Protein AF-A0A3M1NPV6-F1 (afdb_monomer)

Secondary structure (DSSP, 8-state):
------------------------------------EEEEE--HHHHHHHHTTSS-HHHHHHT-EEEEE---HHHHHHHHHHHHHHHHHTSTTT-SSEEE-S--EEEEETTTEEEEEEEEEE-STTSS-STT----B-TTS-B----HHHHHHHHHHHHHHHHHHHHHHHHHHHHHHGGG-TTS-TTSEEEEEEEEE-S-TTSS--SEEEEEEEHHHHHHHTTTSS-HHHHHTT-EEEE-

Mean predicted aligned error: 12.56 Å

Foldseek 3Di:
DDFDDDDDDDDDDDDDDDDDDDDDDPPPPPPPPQPFGKDKDADPVLVVCVVVVVDDPVRSVVRIDIDGDGDPPVLQVLQQVLQVLCQVLQAPVNAQFKGFDDGWGWDADPPAGIEIETEIETDDPLQPDPPPDDQPCDPVRDGDDDPPVVVLVVSLVVNVVSLVVSVLSSLVSCLQCVLSSVPDDQAHKYKYKYAYDGPDDDSPHFRIKMKMAGNVLSVCSNVVNDPSVRRVVRIDMDGD

pLDDT: mean 77.76, std 23.0, range [29.05, 98.56]

Structure (mmCIF, N/CA/C/O backbone):
data_AF-A0A3M1NPV6-F1
#
_entry.id   AF-A0A3M1NPV6-F1
#
loop_
_atom_site.group_PDB
_atom_site.id
_atom_site.type_symbol
_atom_site.label_atom_id
_atom_site.label_alt_id
_atom_site.label_comp_id
_atom_site.label_asym_id
_atom_site.label_entity_id
_atom_site.label_seq_id
_atom_site.pdbx_PDB_ins_code
_atom_site.Cartn_x
_atom_site.Cartn_y
_atom_site.Cartn_z
_atom_site.occupancy
_atom_site.B_iso_or_equiv
_atom_site.auth_seq_id
_atom_site.auth_comp_id
_atom_site.auth_asym_id
_atom_site.auth_atom_id
_atom_site.pdbx_PDB_model_num
ATOM 1 N N . THR A 1 1 ? -6.299 -9.301 12.859 1.00 36.62 1 THR A N 1
ATOM 2 C CA . THR A 1 1 ? -7.651 -8.830 12.519 1.00 36.62 1 THR A CA 1
ATOM 3 C C . THR A 1 1 ? -7.971 -9.347 11.140 1.00 36.62 1 THR A C 1
ATOM 5 O O . THR A 1 1 ? -7.099 -9.265 10.290 1.00 36.62 1 THR A O 1
ATOM 8 N N . VAL A 1 2 ? -9.129 -9.971 10.942 1.00 29.58 2 VAL A N 1
ATOM 9 C CA . VAL A 1 2 ? -9.580 -10.442 9.624 1.00 29.58 2 VAL A CA 1
ATOM 10 C C . VAL A 1 2 ? -10.890 -9.717 9.370 1.00 29.58 2 VAL A C 1
ATOM 12 O O . VAL A 1 2 ? -11.831 -9.912 10.134 1.00 29.58 2 VAL A O 1
ATOM 15 N N . VAL A 1 3 ? -10.918 -8.842 8.368 1.00 38.38 3 VAL A N 1
ATOM 16 C CA . VAL A 1 3 ? -12.122 -8.106 7.966 1.00 38.38 3 VAL A CA 1
ATOM 17 C C . VAL A 1 3 ? -12.621 -8.748 6.681 1.00 38.38 3 VAL A C 1
ATOM 19 O O . VAL A 1 3 ? -11.857 -8.890 5.731 1.00 38.38 3 VAL A O 1
ATOM 22 N N . VAL A 1 4 ? -13.877 -9.185 6.677 1.00 30.34 4 VAL A N 1
ATOM 23 C CA . VAL A 1 4 ? -14.543 -9.746 5.499 1.00 30.34 4 VAL A CA 1
ATOM 24 C C . VAL A 1 4 ? -15.638 -8.765 5.107 1.00 30.34 4 VAL A C 1
ATOM 26 O O . VAL A 1 4 ? -16.555 -8.533 5.894 1.00 30.34 4 VAL A O 1
ATOM 29 N N . ASP A 1 5 ? -15.529 -8.184 3.914 1.00 33.50 5 ASP A N 1
ATOM 30 C CA . ASP A 1 5 ? -16.594 -7.378 3.323 1.00 33.50 5 ASP A CA 1
ATOM 31 C C . ASP A 1 5 ? -17.662 -8.322 2.758 1.00 33.50 5 ASP A C 1
ATOM 33 O O . ASP A 1 5 ? -17.458 -9.010 1.755 1.00 33.50 5 ASP A O 1
ATOM 37 N N . LEU A 1 6 ? -18.786 -8.427 3.463 1.00 33.34 6 LEU A N 1
ATOM 38 C CA . LEU A 1 6 ? -19.940 -9.195 3.018 1.00 33.34 6 LEU A CA 1
ATOM 39 C C . LEU A 1 6 ? -20.986 -8.221 2.485 1.00 33.34 6 LEU A C 1
ATOM 41 O O . LEU A 1 6 ? -21.886 -7.791 3.208 1.00 33.34 6 LEU A O 1
ATOM 45 N N . GLY A 1 7 ? -20.886 -7.908 1.193 1.00 29.83 7 GLY A N 1
ATOM 46 C CA . GLY A 1 7 ? -21.953 -7.236 0.460 1.00 29.83 7 GLY A CA 1
ATOM 47 C C . GLY A 1 7 ? -23.258 -8.026 0.592 1.00 29.83 7 GLY A C 1
ATOM 48 O O . GLY A 1 7 ? -23.352 -9.182 0.172 1.00 29.83 7 GLY A O 1
ATOM 49 N N . ARG A 1 8 ? -24.279 -7.416 1.205 1.00 33.66 8 ARG A N 1
ATOM 50 C CA . ARG A 1 8 ? -25.612 -8.017 1.354 1.00 33.66 8 ARG A CA 1
ATOM 51 C C . ARG A 1 8 ? -26.218 -8.302 -0.026 1.00 33.66 8 ARG A C 1
ATOM 53 O O . ARG A 1 8 ? -26.687 -7.388 -0.698 1.00 33.66 8 ARG A O 1
ATOM 60 N N . ARG A 1 9 ? -26.300 -9.579 -0.414 1.00 37.59 9 ARG A N 1
ATOM 61 C CA . ARG A 1 9 ? -27.296 -10.057 -1.387 1.00 37.59 9 ARG A CA 1
ATOM 62 C C . ARG A 1 9 ? -28.611 -10.281 -0.645 1.00 37.59 9 ARG A C 1
ATOM 64 O O . ARG A 1 9 ? -28.745 -11.249 0.099 1.00 37.59 9 ARG A O 1
ATOM 71 N N . GLY A 1 10 ? -29.559 -9.365 -0.820 1.00 36.59 10 GLY A N 1
ATOM 72 C CA . GLY A 1 10 ? -30.947 -9.574 -0.419 1.00 36.59 10 GLY A CA 1
ATOM 73 C C . GLY A 1 10 ? -31.634 -10.530 -1.393 1.00 36.59 10 GLY A C 1
ATOM 74 O O . GLY A 1 10 ? -31.704 -10.250 -2.586 1.00 36.59 10 GLY A O 1
ATOM 75 N N . LEU A 1 11 ? -32.107 -11.663 -0.879 1.00 38.59 11 LEU A N 1
ATOM 76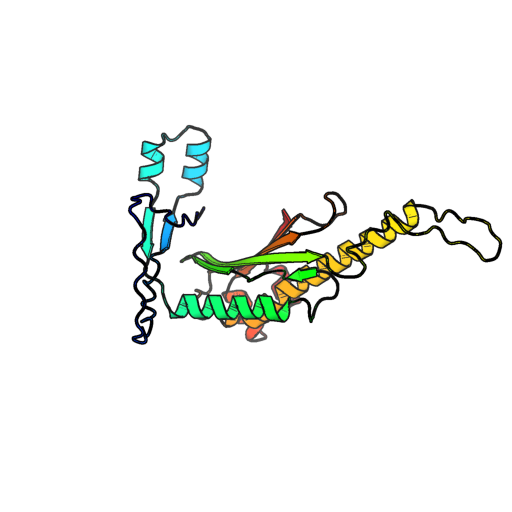 C CA . LEU A 1 11 ? -33.098 -12.526 -1.521 1.00 38.59 11 LEU A CA 1
ATOM 77 C C . LEU A 1 11 ? -34.497 -11.970 -1.228 1.00 38.59 11 LEU A C 1
ATOM 79 O O . LEU A 1 11 ? -34.777 -11.649 -0.074 1.00 38.59 11 LEU A O 1
ATOM 83 N N . GLY A 1 12 ? -35.374 -11.943 -2.234 1.00 33.50 12 GLY A N 1
ATOM 84 C CA . GLY A 1 12 ? -36.819 -11.854 -2.020 1.00 33.50 12 GLY A CA 1
ATOM 85 C C . GLY A 1 12 ? -37.602 -11.125 -3.111 1.00 33.50 12 GLY A C 1
ATOM 86 O O . GLY A 1 12 ? -37.583 -9.906 -3.160 1.00 33.50 12 GLY A O 1
ATOM 87 N N . GLU A 1 13 ? -38.362 -11.917 -3.871 1.00 30.94 13 GLU A N 1
ATOM 88 C CA . GLU A 1 13 ? -39.621 -11.578 -4.561 1.00 30.94 13 GLU A CA 1
ATOM 89 C C . GLU A 1 13 ? -39.587 -11.075 -6.023 1.00 30.94 13 GLU A C 1
ATOM 91 O O . GLU A 1 13 ? -39.255 -9.945 -6.368 1.00 30.94 13 GLU A O 1
ATOM 96 N N . PHE A 1 14 ? -40.009 -12.006 -6.882 1.00 30.31 14 PHE A N 1
ATOM 97 C CA . PHE A 1 14 ? -40.419 -11.907 -8.282 1.00 30.31 14 PHE A CA 1
ATOM 98 C C . PHE A 1 14 ? -41.898 -11.490 -8.340 1.00 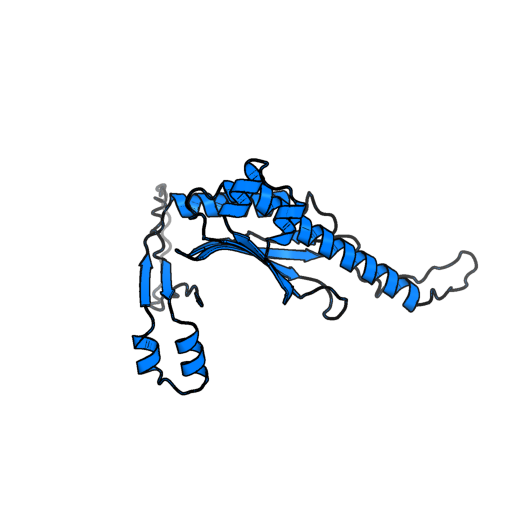30.31 14 PHE A C 1
ATOM 100 O O . PHE A 1 14 ? -42.660 -12.192 -7.699 1.00 30.31 14 PHE A O 1
ATOM 107 N N . TRP A 1 15 ? -42.304 -10.474 -9.121 1.00 29.05 15 TRP A N 1
ATOM 108 C CA . TRP A 1 15 ? -43.607 -10.326 -9.833 1.00 29.05 15 TRP A CA 1
ATOM 109 C C . TRP A 1 15 ? -43.470 -9.205 -10.916 1.00 29.05 15 TRP A C 1
ATOM 111 O O . TRP A 1 15 ? -42.482 -8.470 -10.890 1.00 29.05 15 TRP A O 1
ATOM 121 N N . PRO A 1 16 ? -44.354 -9.127 -11.939 1.00 35.16 16 PRO A N 1
ATOM 122 C CA . PRO A 1 16 ? -43.963 -8.966 -13.345 1.00 35.16 16 PRO A CA 1
ATOM 123 C C . PRO A 1 16 ? -43.973 -7.537 -13.917 1.00 35.16 16 PRO A C 1
ATOM 125 O O . PRO A 1 16 ? -44.486 -6.585 -13.338 1.00 35.16 16 PRO A O 1
ATOM 128 N N . LEU A 1 17 ? -43.412 -7.463 -15.129 1.00 35.97 17 LEU A N 1
ATOM 129 C CA . LEU A 1 17 ? -43.387 -6.359 -16.091 1.00 35.97 17 LEU A CA 1
ATOM 130 C C . LEU A 1 17 ? -44.694 -5.551 -16.177 1.00 35.97 17 LEU A C 1
ATOM 132 O O . LEU A 1 17 ? -45.741 -6.082 -16.539 1.00 35.97 17 LEU A O 1
ATOM 136 N N . ALA A 1 18 ? -44.566 -4.233 -16.020 1.00 29.20 18 ALA A N 1
ATOM 137 C CA . ALA A 1 18 ? -45.445 -3.251 -16.641 1.00 29.20 18 ALA A CA 1
ATOM 138 C C . ALA A 1 18 ? -44.575 -2.227 -17.383 1.00 29.20 18 ALA A C 1
ATOM 140 O O . ALA A 1 18 ? -43.823 -1.464 -16.777 1.00 29.20 18 ALA A O 1
ATOM 141 N N . VAL A 1 19 ? -44.657 -2.245 -18.714 1.00 35.78 19 VAL A N 1
ATOM 142 C CA . VAL A 1 19 ? -44.154 -1.176 -19.578 1.00 35.78 19 VAL A CA 1
ATOM 143 C C . VAL A 1 19 ? -45.185 -0.055 -19.537 1.00 35.78 19 VAL A C 1
ATOM 145 O O . VAL A 1 19 ? -46.335 -0.262 -19.913 1.00 35.78 19 VAL A O 1
ATOM 148 N N . SER A 1 20 ? -44.774 1.126 -19.085 1.00 32.56 20 SER A N 1
ATOM 149 C CA . SER A 1 20 ? -45.525 2.363 -19.286 1.00 32.56 20 SER A CA 1
ATOM 150 C C . SER A 1 20 ? -44.567 3.442 -19.770 1.00 32.56 20 SER A C 1
ATOM 152 O O . SER A 1 20 ? -43.608 3.815 -19.092 1.00 32.56 20 SER A O 1
ATOM 154 N N . THR A 1 21 ? -44.807 3.876 -21.000 1.00 42.00 21 THR A N 1
ATOM 155 C CA . THR A 1 21 ? -44.159 4.995 -21.671 1.00 42.00 21 THR A CA 1
ATOM 156 C C . THR A 1 21 ? -44.895 6.275 -21.307 1.00 42.00 21 THR A C 1
ATOM 158 O O . THR A 1 21 ? -46.024 6.442 -21.747 1.00 42.00 21 THR A O 1
ATOM 161 N N . GLU A 1 22 ? -44.259 7.187 -20.570 1.00 33.97 22 GLU A N 1
ATOM 162 C CA . GLU A 1 22 ? -44.442 8.632 -20.764 1.00 33.97 22 GLU A CA 1
ATOM 163 C C . GLU A 1 22 ? -43.417 9.446 -19.964 1.00 33.97 22 GLU A C 1
ATOM 165 O O . GLU A 1 22 ? -43.149 9.210 -18.784 1.00 33.97 22 GLU A O 1
ATOM 170 N N . GLY A 1 23 ? -42.796 10.400 -20.655 1.00 45.75 23 GLY A N 1
ATOM 171 C CA . GLY A 1 23 ? -41.690 11.203 -20.163 1.00 45.75 23 GLY A CA 1
ATOM 172 C C . GLY A 1 23 ? -42.093 12.192 -19.075 1.00 45.75 23 GLY A C 1
ATOM 173 O O . GLY A 1 23 ? -42.808 13.158 -19.322 1.00 45.75 23 GLY A O 1
ATOM 174 N N . LYS A 1 24 ? -41.499 12.025 -17.894 1.00 35.88 24 LYS A N 1
ATOM 175 C CA . LYS A 1 24 ? -41.155 13.120 -16.982 1.00 35.88 24 LYS A CA 1
ATOM 176 C C . LYS A 1 24 ? -39.749 12.857 -16.464 1.00 35.88 24 LYS A C 1
ATOM 178 O O . LYS A 1 24 ? -39.450 11.767 -15.986 1.00 35.88 24 LYS A O 1
ATOM 183 N N . GLY A 1 25 ? -38.868 13.842 -16.623 1.00 42.03 25 GLY A N 1
ATOM 184 C CA . GLY A 1 25 ? -37.466 13.753 -16.234 1.00 42.03 25 GLY A CA 1
ATOM 185 C C . GLY A 1 25 ? -37.318 13.449 -14.748 1.00 42.03 25 GLY A C 1
ATOM 186 O O . GLY A 1 25 ? -37.388 14.346 -13.908 1.00 42.03 25 GLY A O 1
ATOM 187 N N . TYR A 1 26 ? -37.066 12.183 -14.424 1.00 35.44 26 TYR A N 1
ATOM 188 C CA . TYR A 1 26 ? -36.572 11.794 -13.117 1.00 35.44 26 TYR A CA 1
ATOM 189 C C . TYR A 1 26 ? -35.139 12.308 -12.996 1.00 35.44 26 TYR A C 1
ATOM 191 O O . TYR A 1 26 ? -34.181 11.662 -13.420 1.00 35.44 26 TYR A O 1
ATOM 199 N N . ARG A 1 27 ? -34.976 13.479 -12.372 1.00 41.22 27 ARG A N 1
ATOM 200 C CA . ARG A 1 27 ? -33.751 13.768 -11.626 1.00 41.22 27 ARG A CA 1
ATOM 201 C C . ARG A 1 27 ? -33.614 12.637 -10.610 1.00 41.22 27 ARG A C 1
ATOM 203 O O . ARG A 1 27 ? -34.276 12.666 -9.576 1.00 41.22 27 ARG A O 1
ATOM 210 N N . ARG A 1 28 ? -32.805 11.616 -10.925 1.00 39.91 28 ARG A N 1
ATOM 211 C CA . ARG A 1 28 ? -32.327 10.642 -9.941 1.00 39.91 28 ARG A CA 1
ATOM 212 C C . ARG A 1 28 ? -31.642 11.459 -8.856 1.00 39.91 28 ARG A C 1
ATOM 214 O O . ARG A 1 28 ? -30.499 11.883 -9.007 1.00 39.91 28 ARG A O 1
ATOM 221 N N . ALA A 1 29 ? -32.373 11.730 -7.782 1.00 41.66 29 ALA A N 1
ATOM 222 C CA . ALA A 1 29 ? -31.772 12.093 -6.523 1.00 41.66 29 ALA A CA 1
ATOM 223 C C . ALA A 1 29 ? -30.857 10.918 -6.180 1.00 41.66 29 ALA A C 1
ATOM 225 O O . ALA A 1 29 ? -31.328 9.852 -5.790 1.00 41.66 29 ALA A O 1
ATOM 226 N N . ASN A 1 30 ? -29.556 11.091 -6.423 1.00 42.41 30 ASN A N 1
ATOM 227 C CA . ASN A 1 30 ? -28.504 10.202 -5.953 1.00 42.41 30 ASN A CA 1
ATOM 228 C C . ASN A 1 30 ? -28.500 10.295 -4.423 1.00 42.41 30 ASN A C 1
ATOM 230 O O . ASN A 1 30 ? -27.648 10.940 -3.811 1.00 42.41 30 ASN A O 1
ATOM 234 N N . ARG A 1 31 ? -29.502 9.685 -3.790 1.00 42.22 31 ARG A N 1
ATOM 235 C CA . ARG A 1 31 ? -29.468 9.347 -2.380 1.00 42.22 31 ARG A CA 1
ATOM 236 C C . ARG A 1 31 ? -28.448 8.221 -2.295 1.00 42.22 31 ARG A C 1
ATOM 238 O O . ARG A 1 31 ? -28.793 7.054 -2.407 1.00 42.22 31 ARG A O 1
ATOM 245 N N . ARG A 1 32 ? -27.168 8.595 -2.211 1.00 50.12 32 ARG A N 1
ATOM 246 C CA . ARG A 1 32 ? -26.127 7.700 -1.713 1.00 50.12 32 ARG A CA 1
ATOM 247 C C . ARG A 1 32 ? -26.560 7.359 -0.293 1.00 50.12 32 ARG A C 1
ATOM 249 O O . ARG A 1 32 ? -26.321 8.144 0.622 1.00 50.12 32 ARG A O 1
ATOM 256 N N . GLU A 1 33 ? -27.305 6.268 -0.140 1.00 53.69 33 GLU A N 1
ATOM 257 C CA . GLU A 1 33 ? -27.377 5.580 1.139 1.00 53.69 33 GLU A CA 1
ATOM 258 C C . GLU A 1 33 ? -25.928 5.358 1.550 1.00 53.69 33 GLU A C 1
ATOM 260 O O . GLU A 1 33 ? -25.146 4.763 0.809 1.00 53.69 33 GLU A O 1
ATOM 265 N N . THR A 1 34 ? -25.530 5.982 2.654 1.00 52.88 34 THR A N 1
ATOM 266 C CA . THR A 1 34 ? -24.212 5.767 3.236 1.00 52.88 34 THR A CA 1
ATOM 267 C C . THR A 1 34 ? -24.140 4.287 3.547 1.00 52.88 34 THR A C 1
ATOM 269 O O . THR A 1 34 ? -24.894 3.813 4.399 1.00 52.88 34 THR A O 1
ATOM 272 N N . ALA A 1 35 ? -23.315 3.551 2.806 1.00 62.72 35 ALA A N 1
ATOM 273 C CA . ALA A 1 35 ? -23.135 2.136 3.053 1.00 62.72 35 ALA A CA 1
ATOM 274 C C . ALA A 1 35 ? -22.587 2.002 4.475 1.00 62.72 35 ALA A C 1
ATOM 276 O O . ALA A 1 35 ? -21.489 2.472 4.772 1.00 62.72 35 ALA A O 1
ATOM 277 N N . ASN A 1 36 ? -23.381 1.430 5.375 1.00 71.12 36 ASN A N 1
ATOM 278 C CA . ASN A 1 36 ? -22.898 1.110 6.705 1.00 71.12 36 ASN A CA 1
ATOM 279 C C . ASN A 1 36 ? -21.846 0.012 6.549 1.00 71.12 36 ASN A C 1
ATOM 281 O O . ASN A 1 36 ? -22.143 -1.072 6.045 1.00 71.12 36 ASN A O 1
ATOM 285 N N . THR A 1 37 ? -20.613 0.296 6.958 1.00 70.88 37 THR A N 1
ATOM 286 C CA . THR A 1 37 ? -19.562 -0.719 6.990 1.00 70.88 37 THR A CA 1
ATOM 287 C C . THR A 1 37 ? -19.659 -1.467 8.312 1.00 70.88 37 THR A C 1
ATOM 289 O O . THR A 1 37 ? -19.702 -0.856 9.385 1.00 70.88 37 THR A O 1
ATOM 292 N N . LEU A 1 38 ? -19.692 -2.796 8.240 1.00 80.88 38 LEU A N 1
ATOM 293 C CA . LEU A 1 38 ? -19.619 -3.656 9.413 1.00 80.88 38 LEU A CA 1
ATOM 294 C C . LEU A 1 38 ? -18.150 -3.971 9.707 1.00 80.88 38 LEU A C 1
ATOM 296 O O . LEU A 1 38 ? -17.506 -4.718 8.975 1.00 80.88 38 LEU A O 1
ATOM 300 N N . GLU A 1 39 ? -17.619 -3.409 10.786 1.00 79.44 39 GLU A N 1
ATOM 301 C CA . GLU A 1 39 ? -16.294 -3.750 11.294 1.00 79.44 39 GLU A CA 1
ATOM 302 C C . GLU A 1 39 ? -16.410 -4.938 12.256 1.00 79.44 39 GLU A C 1
ATOM 304 O O . GLU A 1 39 ? -17.214 -4.927 13.192 1.00 79.44 39 GLU A O 1
ATOM 309 N N . VAL A 1 40 ? -15.599 -5.970 12.020 1.00 86.94 40 VAL A N 1
ATOM 310 C CA . VAL A 1 40 ? -15.566 -7.191 12.830 1.00 86.94 40 VAL A CA 1
ATOM 311 C C . VAL A 1 40 ? -14.163 -7.369 13.397 1.00 86.94 40 VAL A C 1
ATOM 313 O O . VAL A 1 40 ? -13.199 -7.546 12.651 1.00 86.94 40 VAL A O 1
ATOM 316 N N . THR A 1 41 ? -14.045 -7.359 14.723 1.00 84.56 41 THR A N 1
ATOM 317 C CA . THR A 1 41 ? -12.755 -7.439 15.417 1.00 84.56 41 THR A CA 1
ATOM 318 C C . THR A 1 41 ? -12.693 -8.675 16.304 1.00 84.56 41 THR A C 1
ATOM 320 O O . THR A 1 41 ? -13.597 -8.944 17.091 1.00 84.56 41 THR A O 1
ATOM 323 N N . ALA A 1 42 ? -11.594 -9.424 16.195 1.00 92.44 42 ALA A N 1
ATOM 324 C CA . ALA A 1 42 ? -11.302 -10.593 17.019 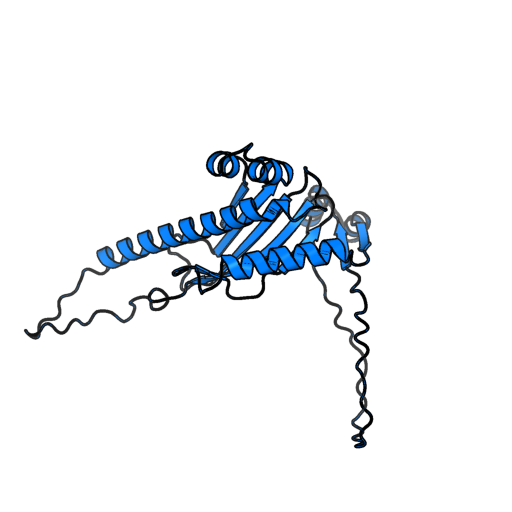1.00 92.44 42 ALA A CA 1
ATOM 325 C C . ALA A 1 42 ? -9.806 -10.656 17.355 1.00 92.44 42 ALA A C 1
ATOM 327 O O . ALA A 1 42 ? -8.952 -10.306 16.530 1.00 92.44 42 ALA A O 1
ATOM 328 N N . LEU A 1 43 ? -9.476 -11.135 18.557 1.00 92.06 43 LEU A N 1
ATOM 329 C CA . LEU A 1 43 ? -8.088 -11.323 18.970 1.00 92.06 43 LEU A CA 1
ATOM 330 C C . LEU A 1 43 ? -7.448 -12.481 18.200 1.00 92.06 43 LEU A C 1
ATOM 332 O O . LEU A 1 43 ? -8.041 -13.546 18.028 1.00 92.06 43 LEU A O 1
ATOM 336 N N . ARG A 1 44 ? -6.177 -12.314 17.809 1.00 93.25 44 ARG A N 1
ATOM 337 C CA . ARG A 1 44 ? -5.410 -13.370 17.125 1.00 93.25 44 ARG A CA 1
ATOM 338 C C . ARG A 1 44 ? -5.390 -14.674 17.926 1.00 93.25 44 ARG A C 1
ATOM 340 O O . ARG A 1 44 ? -5.542 -15.740 17.338 1.00 93.25 44 ARG A O 1
ATOM 347 N N . ARG A 1 45 ? -5.222 -14.590 19.253 1.00 96.75 45 ARG A N 1
ATOM 348 C CA . ARG A 1 45 ? -5.234 -15.765 20.139 1.00 96.75 45 ARG A CA 1
ATOM 349 C C . ARG A 1 45 ? -6.549 -16.534 20.024 1.00 96.75 45 ARG A C 1
ATOM 351 O O . ARG A 1 45 ? -6.506 -17.742 19.850 1.00 96.75 45 ARG A O 1
ATOM 358 N N . ASP A 1 46 ? -7.683 -15.837 20.036 1.00 96.44 46 ASP A N 1
ATOM 359 C CA . ASP A 1 46 ? -9.001 -16.472 19.950 1.00 96.44 46 ASP A CA 1
ATOM 360 C C . ASP A 1 46 ? -9.232 -17.123 18.581 1.00 96.44 46 ASP A C 1
ATOM 362 O O . ASP A 1 46 ? -9.783 -18.216 18.516 1.00 96.44 46 ASP A O 1
ATOM 366 N N . ILE A 1 47 ? -8.744 -16.516 17.491 1.00 96.25 47 ILE A N 1
ATOM 367 C CA . ILE A 1 47 ? -8.784 -17.129 16.150 1.00 96.25 47 ILE A CA 1
ATOM 368 C C . ILE A 1 47 ? -7.969 -18.431 16.128 1.00 96.25 47 ILE A C 1
ATOM 370 O O . ILE A 1 47 ? -8.415 -19.439 15.581 1.00 96.25 47 ILE A O 1
ATOM 374 N N . ILE A 1 48 ? -6.770 -18.421 16.719 1.00 96.75 48 ILE A N 1
ATOM 375 C CA . ILE A 1 48 ? -5.904 -19.604 16.793 1.00 96.75 48 ILE A CA 1
ATOM 376 C C . ILE A 1 48 ? -6.541 -20.685 17.670 1.00 96.75 48 ILE A C 1
ATOM 378 O O . ILE A 1 48 ? -6.569 -21.847 17.273 1.00 96.75 48 ILE A O 1
ATOM 382 N N . ASP A 1 49 ? -7.050 -20.319 18.844 1.00 97.88 49 ASP A N 1
ATOM 383 C CA . ASP A 1 49 ? -7.680 -21.253 19.775 1.00 97.88 49 ASP A CA 1
ATOM 384 C C . ASP A 1 49 ? -8.950 -21.868 19.173 1.00 97.88 49 ASP A C 1
ATOM 386 O O . ASP A 1 49 ? -9.152 -23.075 19.295 1.00 97.88 49 ASP A O 1
ATOM 390 N N . TYR A 1 50 ? -9.750 -21.084 18.444 1.00 97.62 50 TYR A N 1
ATOM 391 C CA . TYR A 1 50 ? -10.892 -21.585 17.678 1.00 97.62 50 TYR A CA 1
ATOM 392 C C . TYR A 1 50 ? -10.465 -22.570 16.582 1.00 97.62 50 TYR A C 1
ATOM 394 O O . TYR A 1 50 ? -10.969 -23.689 16.537 1.00 97.62 50 TYR A O 1
ATOM 402 N N . ARG A 1 51 ? -9.462 -22.223 15.758 1.00 96.44 51 ARG A N 1
ATOM 403 C CA . ARG A 1 51 ? -8.922 -23.128 14.719 1.00 96.44 51 ARG A CA 1
ATOM 404 C C . ARG A 1 51 ? -8.340 -24.424 15.287 1.00 96.44 51 ARG A C 1
ATOM 406 O O . ARG A 1 51 ? -8.351 -25.443 14.610 1.00 96.44 51 ARG A O 1
ATOM 413 N N . LYS A 1 52 ? -7.834 -24.388 16.521 1.00 97.88 52 LYS A N 1
ATOM 414 C CA . LYS A 1 52 ? -7.323 -25.559 17.251 1.00 97.88 52 LYS A CA 1
ATOM 415 C C . LYS A 1 52 ? -8.416 -26.339 17.996 1.00 97.88 52 LYS A C 1
ATOM 417 O O . LYS A 1 52 ? -8.082 -27.275 18.715 1.00 97.88 52 LYS A O 1
ATOM 422 N N . GLY A 1 53 ? -9.687 -25.943 17.891 1.00 97.81 53 GLY A N 1
ATOM 423 C CA . GLY A 1 53 ? -10.811 -26.589 18.576 1.00 97.81 53 GLY A CA 1
ATOM 424 C C . GLY A 1 53 ? -10.882 -26.331 20.086 1.00 97.81 53 GLY A C 1
ATOM 425 O O . GLY A 1 53 ? -11.679 -26.957 20.776 1.00 97.81 53 GLY A O 1
ATOM 426 N N . LYS A 1 54 ? -10.072 -25.409 20.626 1.00 98.38 54 LYS A N 1
ATOM 427 C CA . LYS A 1 54 ? -10.095 -25.041 22.054 1.00 98.38 54 LYS A CA 1
ATOM 428 C C . LYS A 1 54 ? -11.271 -24.135 22.418 1.00 98.38 54 LYS A C 1
ATOM 430 O O . LYS A 1 54 ? -11.623 -24.033 23.589 1.00 98.38 54 LYS A O 1
ATOM 435 N N . LEU A 1 55 ? -11.838 -23.442 21.431 1.00 98.00 55 LEU A N 1
ATOM 436 C CA . LEU A 1 55 ? -13.062 -22.660 21.573 1.00 98.00 55 LEU A CA 1
ATOM 437 C C . LEU A 1 55 ? -14.160 -23.297 20.729 1.00 98.00 55 LEU A C 1
ATOM 439 O O . LEU A 1 55 ? -13.945 -23.634 19.569 1.00 98.00 55 LEU A O 1
ATOM 443 N N . THR A 1 56 ? -15.351 -23.403 21.305 1.00 98.19 56 THR A N 1
ATOM 444 C CA . THR A 1 56 ? -16.574 -23.701 20.550 1.00 98.19 56 THR A CA 1
ATOM 445 C C . THR A 1 56 ? -16.997 -22.489 19.711 1.00 98.19 56 THR A C 1
ATOM 447 O O . THR A 1 56 ? -16.639 -21.355 20.037 1.00 98.19 56 THR A O 1
ATOM 450 N N . ASP A 1 57 ? -17.810 -22.696 18.670 1.00 97.44 57 ASP A N 1
ATOM 451 C CA . ASP A 1 57 ? -18.353 -21.604 17.838 1.00 97.44 57 ASP A CA 1
ATOM 452 C C . ASP A 1 57 ? -19.085 -20.547 18.689 1.00 97.44 57 ASP A C 1
ATOM 454 O O . ASP A 1 57 ? -18.832 -19.349 18.563 1.00 97.44 57 ASP A O 1
ATOM 458 N N . ALA A 1 58 ? -19.896 -20.979 19.662 1.00 97.56 58 ALA A N 1
ATOM 459 C CA . ALA A 1 58 ? -20.603 -20.079 20.573 1.00 97.56 58 ALA A CA 1
ATOM 460 C C . ALA A 1 58 ? -19.654 -19.246 21.456 1.00 97.56 58 ALA A C 1
ATOM 462 O O . ALA A 1 58 ? -19.910 -18.065 21.702 1.00 97.56 58 ALA A O 1
ATOM 463 N N . GLN A 1 59 ? -18.554 -19.835 21.940 1.00 97.44 59 GLN A N 1
ATOM 464 C CA . GLN A 1 59 ? -17.544 -19.104 22.712 1.00 97.44 59 GLN A CA 1
ATOM 465 C C . GLN A 1 59 ? -16.760 -18.132 21.833 1.00 97.44 59 GLN A C 1
ATOM 467 O O . GLN A 1 59 ? -16.489 -17.017 22.271 1.00 97.44 59 GLN A O 1
ATOM 472 N N . PHE A 1 60 ? -16.411 -18.538 20.611 1.00 97.12 60 PHE A N 1
ATOM 473 C CA . PHE A 1 60 ? -15.692 -17.686 19.674 1.00 97.12 60 PHE A CA 1
ATOM 474 C C . PHE A 1 60 ? -16.542 -16.481 19.264 1.00 97.12 60 PHE A C 1
ATOM 476 O O . PHE A 1 60 ? -16.088 -15.352 19.421 1.00 97.12 60 PHE A O 1
ATOM 483 N N . ARG A 1 61 ? -17.810 -16.683 18.876 1.00 95.31 61 ARG A N 1
ATOM 484 C CA . ARG A 1 61 ? -18.745 -15.597 18.521 1.00 95.31 61 ARG A CA 1
ATOM 485 C C . ARG A 1 61 ? -18.918 -14.561 19.626 1.00 95.31 61 ARG A C 1
ATOM 487 O O . ARG A 1 61 ? -18.944 -13.374 19.332 1.00 95.31 61 ARG A O 1
ATOM 494 N N . LYS A 1 62 ? -18.980 -14.987 20.893 1.00 96.56 62 LYS A N 1
ATOM 495 C CA . LYS A 1 62 ? -19.052 -14.074 22.051 1.00 96.56 62 LYS A CA 1
ATOM 496 C C . LYS A 1 62 ? -17.798 -13.210 22.233 1.00 96.56 62 LYS A C 1
ATOM 498 O O . LYS A 1 62 ? -17.866 -12.205 22.931 1.00 96.56 62 LYS A O 1
ATOM 503 N N . ARG A 1 63 ? -16.660 -13.608 21.653 1.00 95.94 63 ARG A N 1
ATOM 504 C CA . ARG A 1 63 ? -15.391 -12.861 21.693 1.00 95.94 63 ARG A CA 1
ATOM 505 C C . ARG A 1 63 ? -15.178 -11.966 20.470 1.00 95.94 63 ARG A C 1
ATOM 507 O O . ARG A 1 63 ? -14.204 -11.219 20.439 1.00 95.94 63 ARG A O 1
ATOM 514 N N . ILE A 1 64 ? -16.063 -12.037 19.477 1.00 94.75 64 ILE A N 1
ATOM 515 C CA . ILE A 1 64 ? -16.038 -11.157 18.311 1.00 94.75 64 ILE A CA 1
ATOM 516 C C . ILE A 1 64 ? -16.790 -9.870 18.657 1.00 94.75 64 ILE A C 1
ATOM 518 O O . ILE A 1 64 ? -17.929 -9.918 19.118 1.00 94.75 64 ILE A O 1
ATOM 522 N N . SER A 1 65 ? -16.162 -8.721 18.409 1.00 89.12 65 SER A N 1
ATOM 523 C CA . SER A 1 65 ? -16.817 -7.416 18.500 1.00 89.12 65 SER A CA 1
ATOM 524 C C . SER A 1 65 ? -17.299 -6.976 17.123 1.00 89.12 65 SER A C 1
ATOM 526 O O . SER A 1 65 ? -16.535 -7.035 16.158 1.00 89.12 65 SER A O 1
ATOM 528 N N . PHE A 1 66 ? -18.547 -6.519 17.049 1.00 88.19 66 PHE A N 1
ATOM 529 C CA . PHE A 1 66 ? -19.152 -5.959 15.844 1.00 88.19 66 PHE A CA 1
ATOM 530 C C . PHE A 1 66 ? -19.383 -4.466 16.056 1.00 88.19 66 PHE A C 1
ATOM 532 O O . PHE A 1 66 ? -20.029 -4.066 17.027 1.00 88.19 66 PHE A O 1
ATOM 539 N N . HIS A 1 67 ? -18.876 -3.647 15.144 1.00 81.12 67 HIS A N 1
ATOM 540 C CA . HIS A 1 67 ? -19.105 -2.210 15.143 1.00 81.12 67 HIS A CA 1
ATOM 541 C C . HIS A 1 67 ? -19.661 -1.800 13.787 1.00 81.12 67 HIS A C 1
ATOM 543 O O . HIS A 1 67 ? -18.986 -1.899 12.767 1.00 81.12 67 HIS A O 1
ATOM 549 N N . GLU A 1 68 ? -20.908 -1.342 13.772 1.00 79.06 68 GLU A N 1
ATOM 550 C CA . GLU A 1 68 ? -21.476 -0.706 12.591 1.00 79.06 68 GLU A CA 1
ATOM 551 C C . GLU A 1 68 ? -21.006 0.745 12.573 1.00 79.06 68 GLU A C 1
ATOM 553 O O . GLU A 1 68 ? -21.242 1.507 13.517 1.00 79.06 68 GLU A O 1
ATOM 558 N N . LYS A 1 69 ? -20.270 1.115 11.529 1.00 70.94 69 LYS A N 1
ATOM 559 C CA . LYS A 1 69 ? -19.694 2.447 11.408 1.00 70.94 69 LYS A CA 1
ATOM 560 C C . LYS A 1 69 ? -20.290 3.138 10.194 1.00 70.94 69 LYS A C 1
ATOM 562 O O . LYS A 1 69 ? -20.209 2.640 9.073 1.00 70.94 69 LYS A O 1
ATOM 567 N N . GLY A 1 70 ? -20.870 4.310 10.439 1.00 70.62 70 GLY A N 1
ATOM 568 C CA . GLY A 1 70 ? -21.236 5.230 9.372 1.00 70.62 70 GLY A CA 1
ATOM 569 C C . GLY A 1 70 ? -19.984 5.711 8.642 1.00 70.62 70 GLY A C 1
ATOM 570 O O . GLY A 1 70 ? -18.942 5.954 9.257 1.00 70.62 70 GLY A O 1
ATOM 571 N N . GLU A 1 71 ? -20.087 5.839 7.327 1.00 70.06 71 GLU A N 1
ATOM 572 C CA . GLU A 1 71 ? -18.983 6.261 6.476 1.00 70.06 71 GLU A CA 1
ATOM 573 C C . GLU A 1 71 ? -18.479 7.671 6.862 1.00 70.06 71 GLU A C 1
ATOM 575 O O . GLU A 1 71 ? -19.203 8.667 6.762 1.00 70.06 71 GLU A O 1
ATOM 580 N N . ASP A 1 72 ? -17.217 7.779 7.294 1.00 83.19 72 ASP A N 1
ATOM 581 C CA . ASP A 1 72 ? -16.566 9.078 7.482 1.00 83.19 72 ASP A CA 1
ATOM 582 C C . ASP A 1 72 ? -16.157 9.631 6.114 1.00 83.19 72 ASP A C 1
ATOM 584 O O . ASP A 1 72 ? -15.115 9.272 5.566 1.00 83.19 72 ASP A O 1
ATOM 588 N N . LYS A 1 73 ? -16.969 10.554 5.587 1.00 85.00 73 LYS A N 1
ATOM 589 C CA . LYS A 1 73 ? -16.778 11.175 4.267 1.00 85.00 73 LYS A CA 1
ATOM 590 C C . LYS A 1 73 ? -15.376 11.744 4.046 1.00 85.00 73 LYS A C 1
ATOM 592 O O . LYS A 1 73 ? -14.903 11.730 2.912 1.00 85.00 73 LYS A O 1
ATOM 597 N N . ILE A 1 74 ? -14.723 12.281 5.081 1.00 84.06 74 ILE A N 1
ATOM 598 C CA . ILE A 1 74 ? -13.376 12.853 4.937 1.00 84.06 74 ILE A CA 1
ATOM 599 C C . ILE A 1 74 ? -12.363 11.729 4.756 1.00 84.06 74 ILE A C 1
ATOM 601 O O . ILE A 1 74 ? -11.516 11.797 3.867 1.00 84.06 74 ILE A O 1
ATOM 605 N N . THR A 1 75 ? -12.470 10.688 5.577 1.00 88.06 75 THR A N 1
ATOM 606 C CA . THR A 1 75 ? -11.598 9.521 5.478 1.00 88.06 75 THR A CA 1
ATOM 607 C C . THR A 1 75 ? -11.803 8.802 4.146 1.00 88.06 75 THR A C 1
ATOM 609 O O . THR A 1 75 ? -10.823 8.607 3.432 1.00 88.06 75 THR A O 1
ATOM 612 N N . SER A 1 76 ? -13.048 8.529 3.740 1.00 88.88 76 SER A N 1
ATOM 613 C CA . SER A 1 76 ? -13.354 7.936 2.430 1.00 88.88 76 SER A CA 1
ATOM 614 C C . SER A 1 76 ? -12.811 8.769 1.273 1.00 88.88 76 SER A C 1
ATOM 616 O O . SER A 1 76 ? -12.228 8.227 0.338 1.00 88.88 76 SER A O 1
ATOM 618 N N . ARG A 1 77 ? -12.936 10.102 1.342 1.00 91.94 77 ARG A N 1
ATOM 619 C CA . ARG A 1 77 ? -12.382 10.990 0.313 1.00 91.94 77 ARG A CA 1
ATOM 620 C C . ARG A 1 77 ? -10.859 10.893 0.239 1.00 91.94 77 ARG A C 1
ATOM 622 O O . ARG A 1 77 ? -10.328 10.821 -0.861 1.00 91.94 77 ARG A O 1
ATOM 629 N N . ASN A 1 78 ? -10.162 10.882 1.375 1.00 94.00 78 ASN A N 1
ATOM 630 C CA . ASN A 1 78 ? -8.704 10.746 1.392 1.00 94.00 78 ASN A CA 1
ATOM 631 C C . ASN A 1 78 ? -8.257 9.381 0.849 1.00 94.00 78 ASN A C 1
ATOM 633 O O . ASN A 1 78 ? -7.284 9.326 0.102 1.00 94.00 78 ASN A O 1
ATOM 637 N N . MET A 1 79 ? -8.983 8.303 1.176 1.00 95.25 79 MET A N 1
ATOM 638 C CA . MET A 1 79 ? -8.722 6.973 0.612 1.00 95.25 79 MET A CA 1
ATOM 639 C C . MET A 1 79 ? -8.890 6.987 -0.909 1.00 95.25 79 MET A C 1
ATOM 641 O O . MET A 1 79 ? -8.003 6.531 -1.619 1.00 95.25 79 MET A O 1
ATOM 645 N N . ALA A 1 80 ? -9.977 7.572 -1.418 1.00 94.56 80 ALA A N 1
ATOM 646 C CA . ALA A 1 80 ? -10.222 7.669 -2.855 1.00 94.56 80 ALA A CA 1
ATOM 647 C C . ALA A 1 80 ? -9.148 8.494 -3.587 1.00 94.56 80 ALA A C 1
ATOM 649 O O . ALA A 1 80 ? -8.746 8.141 -4.691 1.00 94.56 80 ALA A O 1
ATOM 650 N N . VAL A 1 81 ? -8.658 9.577 -2.973 1.00 95.69 81 VAL A N 1
ATOM 651 C CA . VAL A 1 81 ? -7.565 10.382 -3.542 1.00 95.69 81 VAL A CA 1
ATOM 652 C C . VAL A 1 81 ? -6.271 9.574 -3.614 1.00 95.69 81 VAL A C 1
ATOM 654 O O . VAL A 1 81 ? -5.658 9.534 -4.674 1.00 95.69 81 VAL A O 1
ATOM 657 N N . MET A 1 82 ? -5.873 8.908 -2.526 1.00 97.25 82 MET A N 1
ATOM 658 C CA . MET A 1 82 ? -4.649 8.100 -2.513 1.00 97.25 82 MET A CA 1
ATOM 659 C C . MET A 1 82 ? -4.734 6.918 -3.485 1.00 97.25 82 MET A C 1
ATOM 661 O O . MET A 1 82 ? -3.783 6.666 -4.215 1.00 97.25 82 MET A O 1
ATOM 665 N N . ALA A 1 83 ? -5.885 6.245 -3.558 1.00 96.75 83 ALA A N 1
ATOM 666 C CA . ALA A 1 83 ? -6.129 5.198 -4.547 1.00 96.75 83 ALA A CA 1
ATOM 667 C C . ALA A 1 83 ? -5.943 5.719 -5.979 1.00 96.75 83 ALA A C 1
ATOM 669 O O . ALA A 1 83 ? -5.223 5.117 -6.765 1.00 96.75 83 ALA A O 1
ATOM 670 N N . LYS A 1 84 ? -6.499 6.897 -6.292 1.00 95.94 84 LYS A N 1
ATOM 671 C CA . LYS A 1 84 ? -6.335 7.494 -7.620 1.00 95.94 84 LYS A CA 1
ATOM 672 C C . LYS A 1 84 ? -4.890 7.896 -7.920 1.00 95.94 84 LYS A C 1
ATOM 674 O O . LYS A 1 84 ? -4.477 7.829 -9.075 1.00 95.94 84 LYS A O 1
ATOM 679 N N . ILE A 1 85 ? -4.137 8.328 -6.909 1.00 95.50 85 ILE A N 1
ATOM 680 C CA . ILE A 1 85 ? -2.706 8.620 -7.046 1.00 95.50 85 ILE A CA 1
ATOM 681 C C . ILE A 1 85 ? -1.945 7.341 -7.386 1.00 95.50 85 ILE A C 1
ATOM 683 O O . ILE A 1 85 ? -1.180 7.366 -8.340 1.00 95.50 85 ILE A O 1
ATOM 687 N N . LEU A 1 86 ? -2.19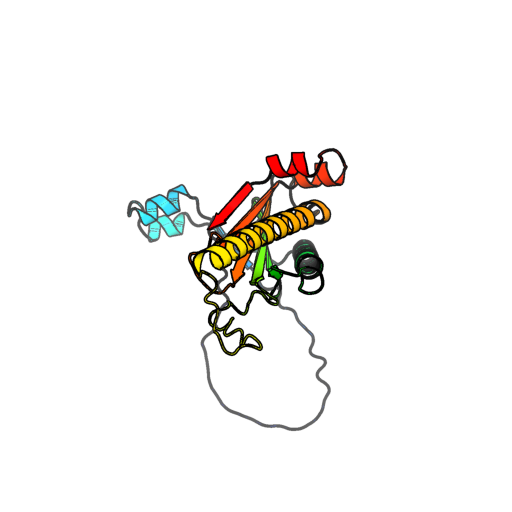9 6.238 -6.673 1.00 95.62 86 LEU A N 1
ATOM 688 C CA . LEU A 1 86 ? -1.599 4.933 -6.970 1.00 95.62 86 LEU A CA 1
ATOM 689 C C . LEU A 1 86 ? -1.915 4.504 -8.409 1.00 95.62 86 LEU A C 1
ATOM 691 O O . LEU A 1 86 ? -0.993 4.233 -9.167 1.00 9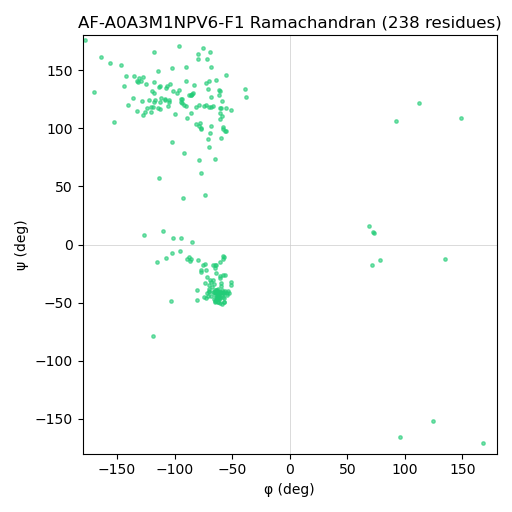5.62 86 LEU A O 1
ATOM 695 N N . ASP A 1 87 ? -3.184 4.569 -8.824 1.00 93.88 87 ASP A N 1
ATOM 696 C CA . ASP A 1 87 ? -3.588 4.224 -10.196 1.00 93.88 87 ASP A CA 1
ATOM 697 C C . ASP A 1 87 ? -2.905 5.094 -11.259 1.00 93.88 87 ASP A C 1
ATOM 699 O O . ASP A 1 87 ? -2.631 4.633 -12.362 1.00 93.88 87 ASP A O 1
ATOM 703 N N . THR A 1 88 ? -2.673 6.374 -10.954 1.00 93.19 88 THR A N 1
ATOM 704 C CA . THR A 1 88 ? -2.084 7.314 -11.917 1.00 93.19 88 THR A CA 1
ATOM 705 C C . THR A 1 88 ? -0.571 7.154 -11.975 1.00 93.19 88 THR A C 1
ATOM 707 O O . THR A 1 88 ? -0.021 7.054 -13.060 1.00 93.19 88 THR A O 1
ATOM 710 N N . ALA A 1 89 ? 0.104 7.098 -10.827 1.00 92.44 89 ALA A N 1
ATOM 711 C CA . ALA A 1 89 ? 1.560 7.006 -10.752 1.00 92.44 89 ALA A CA 1
ATOM 712 C C . ALA A 1 89 ? 2.095 5.627 -11.171 1.00 92.44 89 ALA A C 1
ATOM 714 O O . ALA A 1 89 ? 3.215 5.532 -11.664 1.00 92.44 89 ALA A O 1
ATOM 715 N N . LEU A 1 90 ? 1.293 4.572 -10.991 1.00 91.94 90 LEU A N 1
ATOM 716 C CA . LEU A 1 90 ? 1.651 3.180 -11.294 1.00 91.94 90 LEU A CA 1
ATOM 717 C C . LEU A 1 90 ? 0.878 2.629 -12.504 1.00 91.94 90 LEU A C 1
ATOM 719 O O . LEU A 1 90 ? 0.849 1.422 -12.747 1.00 91.94 90 LEU A O 1
ATOM 723 N N . GLY A 1 91 ? 0.204 3.509 -13.246 1.00 85.06 91 GLY A N 1
ATOM 724 C CA . GLY A 1 91 ? -0.563 3.156 -14.432 1.00 85.06 91 GLY A CA 1
ATOM 725 C C . GLY A 1 91 ? 0.313 2.868 -15.654 1.00 85.06 91 GLY A C 1
ATOM 726 O O . GLY A 1 91 ? 1.507 3.165 -15.692 1.00 85.06 91 GLY A O 1
ATOM 727 N N . GLN A 1 92 ? -0.326 2.329 -16.693 1.00 71.69 92 GLN A N 1
ATOM 728 C CA . GLN A 1 92 ? 0.303 1.872 -17.944 1.00 71.69 92 GLN A CA 1
ATOM 729 C C . GLN A 1 92 ? 1.124 2.936 -18.682 1.00 71.69 92 GLN A C 1
ATOM 731 O O . GLN A 1 92 ? 2.040 2.603 -19.425 1.00 71.69 92 GLN A O 1
ATOM 736 N N . GLU A 1 93 ? 0.810 4.218 -18.498 1.00 66.31 93 GLU A N 1
ATOM 737 C CA . GLU A 1 93 ? 1.497 5.310 -19.196 1.00 66.31 93 GLU A CA 1
ATOM 738 C C . GLU A 1 93 ? 2.914 5.570 -18.660 1.00 66.31 93 GLU A C 1
ATOM 740 O O . GLU A 1 93 ? 3.716 6.213 -19.338 1.00 66.31 93 GLU A O 1
ATOM 745 N N . HIS A 1 94 ? 3.232 5.068 -17.463 1.00 64.44 94 HIS A N 1
ATOM 746 C CA . HIS A 1 94 ? 4.479 5.381 -16.764 1.00 64.44 94 HIS A CA 1
ATOM 747 C C . HIS A 1 94 ? 5.407 4.181 -16.569 1.00 64.44 94 HIS A C 1
ATOM 749 O O . HIS A 1 94 ? 6.592 4.388 -16.325 1.00 64.44 94 HIS A O 1
ATOM 755 N N . HIS A 1 95 ? 4.909 2.953 -16.745 1.00 65.50 95 HIS A N 1
ATOM 756 C CA . HIS A 1 95 ? 5.669 1.734 -16.468 1.00 65.50 95 HIS A CA 1
ATOM 757 C C . HIS A 1 95 ? 5.647 0.779 -17.653 1.00 65.50 95 HIS A C 1
ATOM 759 O O . HIS A 1 95 ? 4.588 0.376 -18.126 1.00 65.50 95 HIS A O 1
ATOM 765 N N . GLN A 1 96 ? 6.833 0.407 -18.138 1.00 66.00 96 GLN A N 1
ATOM 766 C CA . GLN A 1 96 ? 6.987 -0.441 -19.329 1.00 66.00 96 GLN A CA 1
ATOM 767 C C . GLN A 1 96 ? 6.767 -1.936 -19.049 1.00 66.00 96 GLN A C 1
ATOM 769 O O . GLN A 1 96 ? 6.644 -2.722 -19.985 1.00 66.00 96 GLN A O 1
ATOM 774 N N . ALA A 1 97 ? 6.743 -2.313 -17.771 1.00 74.88 97 ALA A N 1
ATOM 775 C CA . ALA A 1 97 ? 6.904 -3.676 -17.293 1.00 74.88 97 ALA A CA 1
ATOM 776 C C . ALA A 1 97 ? 5.667 -4.164 -16.534 1.00 74.88 97 ALA A C 1
ATOM 778 O O . ALA A 1 97 ? 4.829 -4.883 -17.073 1.00 74.88 97 ALA A O 1
ATOM 779 N N . PHE A 1 98 ? 5.539 -3.733 -15.281 1.00 80.50 98 PHE A N 1
ATOM 780 C CA . PHE A 1 98 ? 4.363 -3.946 -14.455 1.00 80.50 98 PHE A CA 1
ATOM 781 C C . PHE A 1 98 ? 3.544 -2.671 -14.423 1.00 80.50 98 PHE A C 1
ATOM 783 O O . PHE A 1 98 ? 4.067 -1.589 -14.182 1.00 80.50 98 PHE A O 1
ATOM 790 N N . SER A 1 99 ? 2.247 -2.803 -14.649 1.00 81.12 99 SER A N 1
ATOM 791 C CA . SER A 1 99 ? 1.328 -1.672 -14.584 1.00 81.12 99 SER A CA 1
ATOM 792 C C . SER A 1 99 ? 0.082 -2.065 -13.819 1.00 81.12 99 SER A C 1
ATOM 794 O O . SER A 1 99 ? -0.372 -3.207 -13.931 1.00 81.12 99 SER A O 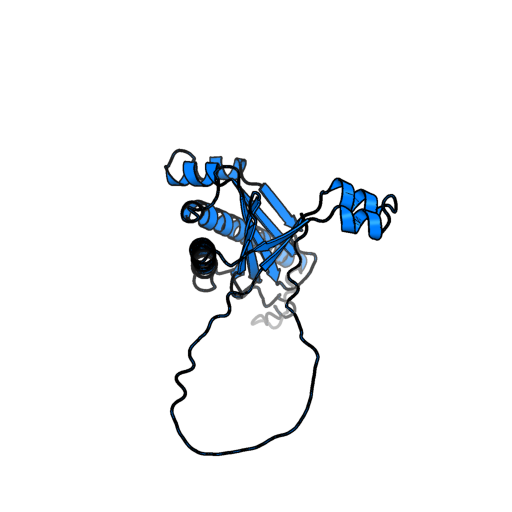1
ATOM 796 N N . SER A 1 100 ? -0.479 -1.120 -13.068 1.00 83.69 100 SER A N 1
ATOM 797 C CA . SER A 1 100 ? -1.773 -1.315 -12.422 1.00 83.69 100 SER A CA 1
ATOM 798 C C . SER A 1 100 ? -2.844 -1.610 -13.479 1.00 83.69 100 SER A C 1
ATOM 800 O O . SER A 1 100 ? -3.044 -0.827 -14.413 1.00 83.69 100 SER A O 1
ATOM 802 N N . ASP A 1 101 ? -3.526 -2.747 -13.347 1.00 80.56 101 ASP A N 1
ATOM 803 C CA . ASP A 1 101 ? -4.599 -3.198 -14.234 1.00 80.56 101 ASP A CA 1
ATOM 804 C C . ASP A 1 101 ? -5.941 -3.227 -13.498 1.00 80.56 101 ASP A C 1
ATOM 806 O O . ASP A 1 101 ? -6.642 -4.231 -13.408 1.00 80.56 101 ASP A O 1
ATOM 810 N N . GLY A 1 102 ? -6.337 -2.078 -12.961 1.00 86.12 102 GLY A N 1
ATOM 811 C CA . GLY A 1 102 ? -7.632 -1.944 -12.315 1.00 86.12 102 GLY A CA 1
ATOM 812 C C . GLY A 1 102 ? -7.776 -0.656 -11.528 1.00 86.12 102 GLY A C 1
ATOM 813 O O . GLY A 1 102 ? -6.951 0.248 -11.608 1.00 86.12 102 GLY A O 1
ATOM 814 N N . GLU A 1 103 ? -8.865 -0.582 -10.766 1.00 92.69 103 GLU A N 1
ATOM 815 C CA . GLU A 1 103 ? -9.070 0.485 -9.791 1.00 92.69 103 GLU A CA 1
ATOM 816 C C . GLU A 1 103 ? -8.522 0.042 -8.436 1.00 92.69 103 GLU A C 1
ATOM 818 O O . GLU A 1 103 ? -9.014 -0.931 -7.848 1.00 92.69 103 GLU A O 1
ATOM 823 N N . THR A 1 104 ? -7.552 0.787 -7.906 1.00 95.50 104 THR A N 1
ATOM 824 C CA . THR A 1 104 ? -7.081 0.588 -6.537 1.00 95.50 104 THR A CA 1
ATOM 825 C C . THR A 1 104 ? -8.223 0.834 -5.555 1.00 95.50 104 THR A C 1
ATOM 827 O O . THR A 1 104 ? -8.929 1.845 -5.605 1.00 95.50 104 THR A O 1
ATOM 830 N N . ARG A 1 105 ? -8.397 -0.074 -4.592 1.00 94.88 105 ARG A N 1
ATOM 831 C CA . ARG A 1 105 ? -9.408 0.070 -3.534 1.00 94.88 105 ARG A CA 1
ATOM 832 C C . ARG A 1 105 ? -8.750 0.368 -2.203 1.00 94.88 105 ARG A C 1
ATOM 834 O O . ARG A 1 105 ? -7.925 -0.410 -1.742 1.00 94.88 105 ARG A O 1
ATOM 841 N N . GLY A 1 106 ? -9.150 1.467 -1.569 1.00 94.62 106 GLY A N 1
ATOM 842 C CA . GLY A 1 106 ? -8.686 1.856 -0.238 1.00 94.62 106 GLY A CA 1
ATOM 843 C C . GLY A 1 106 ? -9.728 1.587 0.848 1.00 94.62 106 GLY A C 1
ATOM 844 O O . GLY A 1 106 ? -10.904 1.900 0.674 1.00 94.62 106 GLY A O 1
ATOM 845 N N . THR A 1 107 ? -9.294 1.072 1.995 1.00 92.44 107 THR A N 1
ATOM 846 C CA . THR A 1 107 ? -10.102 0.955 3.214 1.00 92.44 107 THR A CA 1
ATOM 847 C C . THR A 1 107 ? -9.341 1.492 4.420 1.00 92.44 107 THR A C 1
ATOM 849 O O . THR A 1 107 ? -8.127 1.332 4.528 1.00 92.44 107 THR A O 1
ATOM 852 N N . TYR A 1 108 ? -10.053 2.138 5.343 1.00 92.94 108 TYR A N 1
ATOM 853 C CA . TYR A 1 108 ? -9.483 2.598 6.606 1.00 92.94 108 TYR A CA 1
ATOM 854 C C . TYR A 1 108 ? -9.993 1.746 7.763 1.00 92.94 108 TYR A C 1
ATOM 856 O O . TYR A 1 108 ? -11.196 1.666 8.013 1.00 92.94 108 TYR A O 1
ATOM 864 N N . LEU A 1 109 ? -9.056 1.183 8.518 1.00 89.94 109 LEU A N 1
ATOM 865 C CA . LEU A 1 109 ? -9.311 0.396 9.712 1.00 89.94 109 LEU A CA 1
ATOM 866 C C . LEU A 1 109 ? -8.750 1.135 10.925 1.00 89.94 109 LEU A C 1
ATOM 868 O O . LEU A 1 109 ? -7.545 1.358 11.035 1.00 89.94 109 LEU A O 1
ATOM 872 N N . LYS A 1 110 ? -9.623 1.519 11.857 1.00 87.88 110 LYS A N 1
ATOM 873 C CA . LYS A 1 110 ? -9.225 2.323 13.018 1.00 87.88 110 LYS A CA 1
ATOM 874 C C . LYS A 1 110 ? -8.192 1.583 13.872 1.00 87.88 110 LYS A C 1
ATOM 876 O O . LYS A 1 110 ? -8.374 0.422 14.221 1.00 87.88 110 LYS A O 1
ATOM 881 N N . GLY A 1 111 ? -7.119 2.274 14.241 1.00 89.81 111 GLY A N 1
ATOM 882 C CA . GLY A 1 111 ? -6.011 1.733 15.028 1.00 89.81 111 GLY A CA 1
ATOM 883 C C . GLY A 1 111 ? -5.027 0.879 14.227 1.00 89.81 111 GLY A C 1
ATOM 884 O O . GLY A 1 111 ? -3.935 0.617 14.724 1.00 89.81 111 GLY A O 1
ATOM 885 N N . LEU A 1 112 ? -5.377 0.474 13.001 1.00 93.62 112 LEU A N 1
ATOM 886 C CA . LEU A 1 112 ? -4.481 -0.242 12.095 1.00 93.62 112 LEU A CA 1
ATOM 887 C C . LEU A 1 112 ? -3.942 0.688 11.010 1.00 93.62 112 LEU A C 1
ATOM 889 O O . LEU A 1 112 ? -2.733 0.740 10.811 1.00 93.62 112 LEU A O 1
ATOM 893 N N . GLY A 1 113 ? -4.824 1.447 10.362 1.00 95.75 113 GLY A N 1
ATOM 894 C CA . GLY A 1 113 ? -4.495 2.447 9.358 1.00 95.75 113 GLY A CA 1
ATOM 895 C C . GLY A 1 113 ? -5.203 2.243 8.023 1.00 95.75 113 GLY A C 1
ATOM 896 O O . GLY A 1 113 ? -6.322 1.734 7.979 1.00 95.75 113 GLY A O 1
ATOM 897 N N . ALA A 1 114 ? -4.580 2.704 6.943 1.00 97.00 114 ALA A N 1
ATOM 898 C CA . ALA A 1 114 ? -5.113 2.630 5.588 1.00 97.00 114 ALA A CA 1
ATOM 899 C C . ALA A 1 114 ? -4.529 1.427 4.843 1.00 97.00 114 ALA A C 1
ATOM 901 O O . ALA A 1 114 ? -3.314 1.235 4.839 1.00 97.00 114 ALA A O 1
ATOM 902 N N . LEU A 1 115 ? -5.395 0.635 4.219 1.00 97.44 115 LEU A N 1
ATOM 903 C CA . LEU A 1 115 ? -5.027 -0.507 3.394 1.00 97.44 115 LEU A CA 1
ATOM 904 C C . LEU A 1 115 ? -5.518 -0.254 1.975 1.00 97.44 115 LEU A C 1
ATOM 906 O O . LEU A 1 115 ? -6.686 0.081 1.780 1.00 97.44 115 LEU A O 1
ATOM 910 N N . PHE A 1 116 ? -4.637 -0.443 1.007 1.00 97.81 116 PHE A N 1
ATOM 911 C CA . PHE A 1 116 ? -4.938 -0.343 -0.410 1.00 97.81 116 PHE A CA 1
ATOM 912 C C . PHE A 1 116 ? -4.702 -1.693 -1.072 1.00 97.81 116 PHE A C 1
ATOM 914 O O . PHE A 1 116 ? -3.738 -2.383 -0.747 1.00 97.81 116 PHE A O 1
ATOM 921 N N . PHE A 1 117 ? -5.592 -2.061 -1.983 1.00 97.06 117 PHE A N 1
ATOM 922 C CA . PHE A 1 117 ? -5.514 -3.290 -2.760 1.00 97.06 117 PHE A CA 1
ATOM 923 C C . PHE A 1 117 ? -5.403 -2.913 -4.226 1.00 97.06 117 PHE A C 1
ATOM 925 O O . PHE A 1 117 ? -6.268 -2.194 -4.737 1.00 97.06 117 PHE A O 1
ATOM 932 N N . MET A 1 118 ? -4.335 -3.378 -4.859 1.00 95.44 118 MET A N 1
ATOM 933 C CA . MET A 1 118 ? -3.998 -3.096 -6.244 1.00 95.44 118 MET A CA 1
ATOM 934 C C . MET A 1 118 ? -3.752 -4.413 -6.976 1.00 95.44 118 MET A C 1
ATOM 936 O O . MET A 1 118 ? -3.202 -5.357 -6.410 1.00 95.44 118 MET A O 1
ATOM 940 N N . HIS A 1 119 ? -4.153 -4.451 -8.238 1.00 94.06 119 HIS A N 1
ATOM 941 C CA . HIS A 1 119 ? -3.761 -5.493 -9.174 1.00 94.06 119 HIS A CA 1
ATOM 942 C C . HIS A 1 119 ? -2.759 -4.879 -10.136 1.00 94.06 119 HIS A C 1
ATOM 944 O O . HIS A 1 119 ? -2.948 -3.736 -10.557 1.00 94.06 119 HIS A O 1
ATOM 950 N N . ALA A 1 120 ? -1.683 -5.596 -10.427 1.00 91.56 120 ALA A N 1
ATOM 951 C CA . ALA A 1 120 ? -0.765 -5.203 -11.476 1.00 91.56 120 ALA A CA 1
ATOM 952 C C . ALA A 1 120 ? -0.517 -6.381 -12.407 1.00 91.56 120 ALA A C 1
ATOM 954 O O . ALA A 1 120 ? -0.373 -7.516 -11.958 1.00 91.56 120 ALA A O 1
ATOM 955 N N . SER A 1 121 ? -0.442 -6.114 -13.706 1.00 87.50 121 SER A N 1
ATOM 956 C CA . SER A 1 121 ? -0.105 -7.123 -14.706 1.00 87.50 121 SER A CA 1
ATOM 957 C C . SER A 1 121 ? 1.217 -6.821 -15.379 1.00 87.50 121 SER A C 1
ATOM 959 O O . SER A 1 121 ? 1.586 -5.657 -15.561 1.00 87.50 121 SER A O 1
ATOM 961 N N . LEU A 1 122 ? 1.906 -7.891 -15.775 1.00 81.25 122 LEU A N 1
ATOM 962 C CA . LEU A 1 122 ? 3.023 -7.798 -16.704 1.00 81.25 122 LEU A CA 1
ATOM 963 C C . LEU A 1 122 ? 2.478 -7.406 -18.087 1.00 81.25 122 LEU A C 1
ATOM 965 O O . LEU A 1 122 ? 1.679 -8.136 -18.681 1.00 81.25 122 LEU A O 1
ATOM 969 N N . GLN A 1 123 ? 2.903 -6.255 -18.596 1.00 69.25 123 GLN A N 1
ATOM 970 C CA . GLN A 1 123 ? 2.529 -5.733 -19.908 1.00 69.25 123 GLN A CA 1
ATOM 971 C C . GLN A 1 123 ? 3.745 -5.572 -20.826 1.00 69.25 123 GLN A C 1
ATOM 973 O O . GLN A 1 123 ? 4.893 -5.628 -20.398 1.00 69.25 123 GLN A O 1
ATOM 978 N N . GLY A 1 124 ? 3.485 -5.394 -22.125 1.00 59.25 124 GLY A N 1
ATOM 979 C CA . GLY A 1 124 ? 4.515 -5.136 -23.137 1.00 59.25 124 GLY A CA 1
ATOM 980 C C . GLY A 1 124 ? 5.004 -6.375 -23.895 1.00 59.25 124 GLY A C 1
ATOM 981 O O . GLY A 1 124 ? 4.374 -7.434 -23.869 1.00 59.25 124 GLY A O 1
ATOM 982 N N . GLN A 1 125 ? 6.134 -6.227 -24.603 1.00 50.28 125 GLN A N 1
ATOM 983 C CA . GLN A 1 125 ? 6.786 -7.280 -25.408 1.00 50.28 125 GLN A CA 1
ATOM 984 C C . GLN A 1 125 ? 7.150 -8.543 -24.604 1.00 50.28 125 GLN A C 1
ATOM 986 O O . GLN A 1 125 ? 7.447 -9.568 -25.207 1.00 50.28 125 GLN A O 1
ATOM 991 N N . TYR A 1 126 ? 7.061 -8.491 -23.273 1.00 53.88 126 TYR A N 1
ATOM 992 C CA . TYR A 1 126 ? 7.316 -9.600 -22.357 1.00 53.88 126 TYR A CA 1
ATOM 993 C C . TYR A 1 126 ? 6.090 -10.500 -22.099 1.00 53.88 126 TYR A C 1
ATOM 995 O O . TYR A 1 126 ? 6.251 -11.609 -21.598 1.00 53.88 126 TYR A O 1
ATOM 1003 N N . SER A 1 127 ? 4.860 -10.086 -22.459 1.00 48.62 127 SER A N 1
ATOM 1004 C CA . SER A 1 127 ? 3.672 -10.961 -22.320 1.00 48.62 127 SER A CA 1
ATOM 1005 C C . SER A 1 127 ? 3.612 -12.060 -23.389 1.00 48.62 127 SER A C 1
ATOM 1007 O O . SER A 1 127 ? 2.945 -13.083 -23.216 1.00 48.62 127 SER A O 1
ATOM 1009 N N . VAL A 1 128 ? 4.373 -11.886 -24.473 1.00 45.03 128 VAL A N 1
ATOM 1010 C CA . VAL A 1 128 ? 4.692 -12.949 -25.421 1.00 45.03 128 VAL A CA 1
ATOM 1011 C C . VAL A 1 128 ? 5.992 -13.607 -24.988 1.00 45.03 128 VAL A C 1
ATOM 1013 O O . VAL A 1 128 ? 7.048 -13.373 -25.567 1.00 45.03 128 VAL A O 1
ATOM 1016 N N . LEU A 1 129 ? 5.905 -14.483 -23.983 1.00 45.88 129 LEU A N 1
ATOM 1017 C CA . LEU A 1 129 ? 6.903 -15.539 -23.825 1.00 45.88 129 LEU A CA 1
ATOM 1018 C C . LEU A 1 129 ? 7.282 -16.072 -25.221 1.00 45.88 129 LEU A C 1
ATOM 1020 O O . LEU A 1 129 ? 6.383 -16.360 -26.028 1.00 45.88 129 LEU A O 1
ATOM 1024 N N . PRO A 1 130 ? 8.578 -16.244 -25.518 1.00 44.19 130 PRO A N 1
ATOM 1025 C CA . PRO A 1 130 ? 9.069 -16.739 -26.792 1.00 44.19 130 PRO A CA 1
ATOM 1026 C C . PRO A 1 130 ? 8.816 -18.245 -26.939 1.00 44.19 130 PRO A C 1
ATOM 1028 O O . PRO A 1 130 ? 9.641 -18.956 -27.496 1.00 44.19 130 PRO A O 1
ATOM 1031 N N . LEU A 1 131 ? 7.636 -18.751 -26.557 1.00 41.81 131 LEU A N 1
ATOM 1032 C CA . LEU A 1 131 ? 7.201 -20.089 -26.967 1.00 41.81 131 LEU A CA 1
ATOM 1033 C C . LEU A 1 131 ? 7.160 -20.219 -28.509 1.00 41.81 131 LEU A C 1
ATOM 1035 O O . LEU A 1 131 ? 7.065 -21.326 -29.031 1.00 41.81 131 LEU A O 1
ATOM 1039 N N . PHE A 1 132 ? 7.258 -19.095 -29.240 1.00 44.44 132 PHE A N 1
ATOM 1040 C CA . PHE A 1 132 ? 7.252 -19.020 -30.702 1.00 44.44 132 PHE A CA 1
ATOM 1041 C C . PHE A 1 132 ? 8.433 -18.275 -31.359 1.00 44.44 132 PHE A C 1
ATOM 1043 O O . PHE A 1 132 ? 8.407 -18.094 -32.577 1.00 44.44 132 PHE A O 1
ATOM 1050 N N . SER A 1 133 ? 9.490 -17.875 -30.644 1.00 44.25 133 SER A N 1
ATOM 1051 C CA . SER A 1 133 ? 10.665 -17.253 -31.287 1.00 44.25 133 SER A CA 1
ATOM 1052 C C . SER A 1 133 ? 11.921 -18.066 -30.954 1.00 44.25 133 SER A C 1
ATOM 1054 O O . SER A 1 133 ? 12.209 -18.257 -29.787 1.00 44.25 133 SER A O 1
ATOM 1056 N N . GLN A 1 134 ? 12.733 -18.569 -31.884 1.00 46.66 134 GLN A N 1
ATOM 1057 C CA . GLN A 1 134 ? 13.118 -17.951 -33.146 1.00 46.66 134 GLN A CA 1
ATOM 1058 C C . GLN A 1 134 ? 13.462 -19.017 -34.204 1.00 46.66 134 GLN A C 1
ATOM 1060 O O . GLN A 1 134 ? 14.548 -19.593 -34.215 1.00 46.66 134 GLN A O 1
ATOM 1065 N N . LEU A 1 135 ? 12.567 -19.234 -35.169 1.00 45.28 135 LEU A N 1
ATOM 1066 C CA . LEU A 1 135 ? 12.923 -19.863 -36.443 1.00 45.28 135 LEU A CA 1
ATOM 1067 C C . LEU A 1 135 ? 13.586 -18.784 -37.315 1.00 45.28 135 LEU A C 1
ATOM 1069 O O . LEU A 1 135 ? 12.988 -18.252 -38.249 1.00 45.28 135 LEU A O 1
ATOM 1073 N N . HIS A 1 136 ? 14.819 -18.396 -36.975 1.00 43.78 136 HIS A N 1
ATOM 1074 C CA . HIS A 1 136 ? 15.596 -17.486 -37.816 1.00 43.78 136 HIS A CA 1
ATOM 1075 C C . HIS A 1 136 ? 15.969 -18.211 -39.105 1.00 43.78 136 HIS A C 1
ATOM 1077 O O . HIS A 1 136 ? 16.893 -19.026 -39.149 1.00 43.78 136 HIS A O 1
ATOM 1083 N N . ARG A 1 137 ? 15.240 -17.915 -40.185 1.00 43.66 137 ARG A N 1
ATOM 1084 C CA . ARG A 1 137 ? 15.645 -18.300 -41.537 1.00 43.66 137 ARG A CA 1
ATOM 1085 C C . ARG A 1 137 ? 16.839 -17.427 -41.914 1.00 43.66 137 ARG A C 1
ATOM 1087 O O . ARG A 1 137 ? 16.690 -16.320 -42.428 1.00 43.66 137 ARG A O 1
ATOM 1094 N N . THR A 1 138 ? 18.040 -17.914 -41.621 1.00 47.38 138 THR A N 1
ATOM 1095 C CA . THR A 1 138 ? 19.267 -17.323 -42.156 1.00 47.38 138 THR A CA 1
ATOM 1096 C C . THR A 1 138 ? 19.164 -17.278 -43.686 1.00 47.38 138 THR A C 1
ATOM 1098 O O . THR A 1 138 ? 18.577 -18.171 -44.308 1.00 47.38 138 THR A O 1
ATOM 1101 N N . LYS A 1 139 ? 19.730 -16.246 -44.328 1.00 52.38 139 LYS A N 1
ATOM 1102 C CA . LYS A 1 139 ? 19.751 -16.117 -45.804 1.00 52.38 139 LYS A CA 1
ATOM 1103 C C . LYS A 1 139 ? 20.423 -17.314 -46.511 1.00 52.38 139 LYS A C 1
ATOM 1105 O O . LYS A 1 139 ? 20.326 -17.437 -47.725 1.00 52.38 139 LYS A O 1
ATOM 1110 N N . SER A 1 140 ? 21.070 -18.195 -45.750 1.00 52.25 140 SER A N 1
ATOM 1111 C CA . SER A 1 140 ? 21.764 -19.417 -46.158 1.00 52.25 140 SER A CA 1
ATOM 1112 C C . SER A 1 140 ? 20.973 -20.715 -45.908 1.00 52.25 140 SER A C 1
ATOM 1114 O O . SER A 1 140 ? 21.511 -21.798 -46.128 1.00 52.25 140 SER A O 1
ATOM 1116 N N . GLY A 1 141 ? 19.712 -20.655 -45.460 1.00 49.56 141 GLY A N 1
ATOM 1117 C CA . GLY A 1 141 ? 18.848 -21.838 -45.326 1.00 49.56 141 GLY A CA 1
ATOM 1118 C C . GLY A 1 141 ? 19.196 -22.790 -44.173 1.00 49.56 141 GLY A C 1
ATOM 1119 O O . GLY A 1 141 ? 18.632 -23.877 -44.109 1.00 49.56 141 GLY A O 1
ATOM 1120 N N . HIS A 1 142 ? 20.083 -22.396 -43.256 1.00 45.38 142 HIS A N 1
ATOM 1121 C CA . HIS A 1 142 ? 20.455 -23.200 -42.089 1.00 45.38 142 HIS A CA 1
ATOM 1122 C C . HIS A 1 142 ? 19.803 -22.621 -40.830 1.00 45.38 142 HIS A C 1
ATOM 1124 O O . HIS A 1 142 ? 19.991 -21.445 -40.512 1.00 45.38 142 HIS A O 1
ATOM 1130 N N . ALA A 1 143 ? 19.018 -23.434 -40.124 1.00 48.12 143 ALA A N 1
ATOM 1131 C CA . ALA A 1 143 ? 18.468 -23.070 -38.824 1.00 48.12 143 ALA A CA 1
ATOM 1132 C C . ALA A 1 143 ? 19.593 -23.109 -37.778 1.00 48.12 143 ALA A C 1
ATOM 1134 O O . ALA A 1 143 ? 20.214 -24.152 -37.579 1.00 48.12 143 ALA A O 1
ATOM 1135 N N . ALA A 1 144 ? 19.865 -21.978 -37.129 1.00 50.06 144 ALA A N 1
ATOM 1136 C CA . ALA A 1 144 ? 20.712 -21.940 -35.945 1.00 50.06 144 ALA A CA 1
ATOM 1137 C C . ALA A 1 144 ? 19.816 -22.120 -34.717 1.00 50.06 144 ALA A C 1
ATOM 1139 O O . ALA A 1 144 ? 18.911 -21.321 -34.485 1.00 50.06 144 ALA A O 1
ATOM 1140 N N . VAL A 1 145 ? 20.053 -23.186 -33.954 1.00 50.69 145 VAL A N 1
ATOM 1141 C CA . VAL A 1 145 ? 19.442 -23.372 -32.637 1.00 50.69 145 VAL A CA 1
ATOM 1142 C C . VAL A 1 145 ? 20.232 -22.497 -31.670 1.00 50.69 145 VAL A C 1
ATOM 1144 O O . VAL A 1 145 ? 21.349 -22.849 -31.295 1.00 50.69 145 VAL A O 1
ATOM 1147 N N . VAL A 1 146 ? 19.683 -21.338 -31.303 1.00 55.59 146 VAL A N 1
ATOM 1148 C CA . VAL A 1 146 ? 20.140 -20.628 -30.102 1.00 55.59 146 VAL A CA 1
ATOM 1149 C C . VAL A 1 146 ? 19.872 -21.570 -28.928 1.00 55.59 146 VAL A C 1
ATOM 1151 O O . VAL A 1 146 ? 18.786 -22.149 -28.840 1.00 55.59 146 VAL A O 1
ATOM 1154 N N . ARG A 1 147 ? 20.879 -21.827 -28.086 1.00 51.19 147 ARG A N 1
ATOM 1155 C CA . ARG A 1 147 ? 20.720 -22.710 -26.925 1.00 51.19 147 ARG A CA 1
ATOM 1156 C C . ARG A 1 147 ? 19.639 -22.123 -26.021 1.00 51.19 147 ARG A C 1
ATOM 1158 O O . ARG A 1 147 ? 19.822 -21.035 -25.496 1.00 51.19 147 ARG A O 1
ATOM 1165 N N . ALA A 1 148 ? 18.547 -22.863 -25.844 1.00 55.38 148 ALA A N 1
ATOM 1166 C CA . ALA A 1 148 ? 17.376 -22.435 -25.079 1.00 55.38 148 ALA A CA 1
ATOM 1167 C C . ALA A 1 148 ? 17.714 -21.906 -23.669 1.00 55.38 148 ALA A C 1
ATOM 1169 O O . ALA A 1 148 ? 17.077 -20.966 -23.224 1.00 55.38 148 ALA A O 1
ATOM 1170 N N . GLY A 1 149 ? 18.759 -22.433 -23.017 1.00 56.91 149 GLY A N 1
ATOM 1171 C CA . GLY A 1 149 ? 19.123 -22.033 -21.652 1.00 56.91 149 GLY A CA 1
ATOM 1172 C C . GLY A 1 149 ? 19.699 -20.618 -21.501 1.00 56.91 149 GLY A C 1
ATOM 1173 O O . GLY A 1 149 ? 19.407 -19.966 -20.511 1.00 56.91 149 GLY A O 1
ATOM 1174 N N . GLU A 1 150 ? 20.471 -20.105 -22.467 1.00 55.53 150 GLU A N 1
ATOM 1175 C CA . GLU A 1 150 ? 21.083 -18.763 -22.336 1.00 55.53 150 GLU A CA 1
ATOM 1176 C C . GLU A 1 150 ? 20.037 -17.645 -22.501 1.00 55.53 150 GLU A C 1
ATOM 1178 O O . GLU A 1 150 ? 20.117 -16.618 -21.839 1.00 55.53 150 GLU A O 1
ATOM 1183 N N . ALA A 1 151 ? 19.020 -17.869 -23.341 1.00 60.34 151 ALA A N 1
ATOM 1184 C CA . ALA A 1 151 ? 17.915 -16.929 -23.533 1.00 60.34 151 ALA A CA 1
ATOM 1185 C C . ALA A 1 151 ? 16.879 -16.969 -22.389 1.00 60.34 151 ALA A C 1
ATOM 1187 O O . ALA A 1 151 ? 16.150 -16.000 -22.193 1.00 60.34 151 ALA A O 1
ATOM 1188 N N . GLU A 1 152 ? 16.792 -18.085 -21.658 1.00 64.50 152 GLU A N 1
ATOM 1189 C CA . GLU A 1 152 ? 15.923 -18.217 -20.482 1.00 64.50 152 GLU A CA 1
ATOM 1190 C C . GLU A 1 152 ? 16.497 -17.460 -19.273 1.00 64.50 152 GLU A C 1
ATOM 1192 O O . GLU A 1 152 ? 15.764 -16.698 -18.650 1.00 64.50 152 GLU A O 1
ATOM 1197 N N . GLU A 1 153 ? 17.800 -17.586 -18.987 1.00 64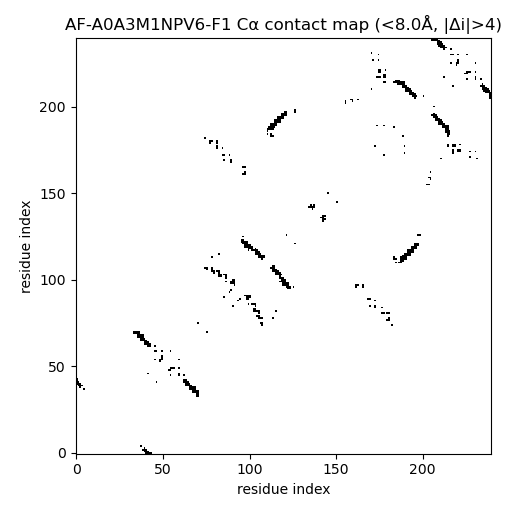.75 153 GLU A N 1
ATOM 1198 C CA . GLU A 1 153 ? 18.444 -16.899 -17.851 1.00 64.75 153 GLU A CA 1
ATOM 1199 C C . GLU A 1 153 ? 18.424 -15.365 -17.984 1.00 64.75 153 GLU A C 1
ATOM 1201 O O . GLU A 1 153 ? 18.134 -14.666 -17.014 1.00 64.75 153 GLU A O 1
ATOM 1206 N N . GLU A 1 154 ? 18.687 -14.829 -19.183 1.00 63.91 154 GLU A N 1
ATOM 1207 C CA . GLU A 1 154 ? 18.637 -13.380 -19.445 1.00 63.91 154 GLU A CA 1
ATOM 1208 C C . GLU A 1 154 ? 17.210 -12.833 -19.247 1.00 63.91 154 GLU A C 1
ATOM 1210 O O . GLU A 1 154 ? 17.016 -11.799 -18.611 1.00 63.91 154 GLU A O 1
ATOM 1215 N N . SER A 1 155 ? 16.192 -13.590 -19.676 1.00 73.62 155 SER A N 1
ATOM 1216 C CA . SER A 1 155 ? 14.788 -13.216 -19.479 1.00 73.62 155 SER A CA 1
ATOM 1217 C C . SER A 1 155 ? 14.347 -13.260 -18.014 1.00 73.62 155 SER A C 1
ATOM 1219 O O . SER A 1 155 ? 13.456 -12.500 -17.641 1.00 73.62 155 SER A O 1
ATOM 1221 N N . GLU A 1 156 ? 14.889 -14.163 -17.197 1.00 76.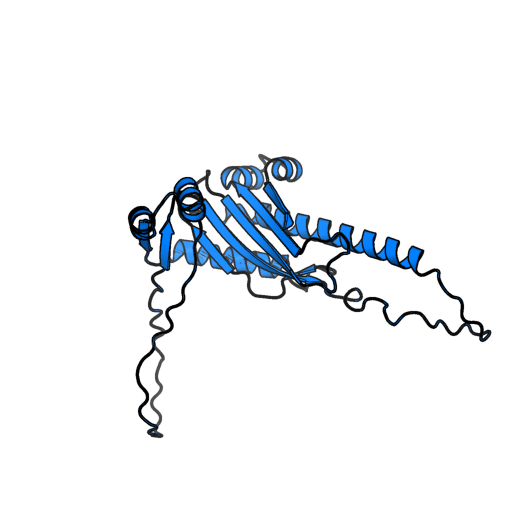12 156 GLU A N 1
ATOM 1222 C CA . GLU A 1 156 ? 14.558 -14.227 -15.768 1.00 76.12 156 GLU A CA 1
ATOM 1223 C C . GLU A 1 156 ? 15.177 -13.059 -14.995 1.00 76.12 156 GLU A C 1
ATOM 1225 O O . GLU A 1 156 ? 14.492 -12.447 -14.174 1.00 76.12 156 GLU A O 1
ATOM 1230 N N . ALA A 1 157 ? 16.429 -12.703 -15.301 1.00 78.88 157 ALA A N 1
ATOM 1231 C CA . ALA A 1 157 ? 17.106 -11.561 -14.688 1.00 78.88 157 ALA A CA 1
ATOM 1232 C C . ALA A 1 157 ? 16.385 -10.235 -14.988 1.00 78.88 157 ALA A C 1
ATOM 1234 O O . ALA A 1 157 ? 16.148 -9.445 -14.072 1.00 78.88 157 ALA A O 1
ATOM 1235 N N . ASP A 1 158 ? 15.964 -10.029 -16.240 1.00 82.62 158 ASP A N 1
ATOM 1236 C CA . ASP A 1 158 ? 15.198 -8.845 -16.641 1.00 82.62 158 ASP A CA 1
ATOM 1237 C C . ASP A 1 158 ? 13.861 -8.753 -15.883 1.00 82.62 158 ASP A C 1
ATOM 1239 O O . ASP A 1 158 ? 13.469 -7.684 -15.409 1.00 82.62 158 ASP A O 1
ATOM 1243 N N . LEU A 1 159 ? 13.159 -9.882 -15.718 1.00 82.56 159 LEU A N 1
ATOM 1244 C CA . LEU A 1 159 ? 11.890 -9.936 -14.985 1.00 82.56 159 LEU A CA 1
ATOM 1245 C C . LEU A 1 159 ? 12.063 -9.644 -13.490 1.00 82.56 159 LEU A C 1
ATOM 1247 O O . LEU A 1 159 ? 11.230 -8.943 -12.905 1.00 82.56 159 LEU A O 1
ATOM 1251 N N . GLU A 1 160 ? 13.118 -10.170 -12.869 1.00 86.00 160 GLU A N 1
ATOM 1252 C CA . GLU A 1 160 ? 13.441 -9.906 -11.465 1.00 86.00 160 GLU A CA 1
ATOM 1253 C C . GLU A 1 160 ? 13.793 -8.426 -11.244 1.00 86.00 160 GLU A C 1
ATOM 1255 O O . GLU A 1 160 ? 13.278 -7.802 -10.310 1.00 86.00 160 GLU A O 1
ATOM 1260 N N . GLU A 1 161 ? 14.588 -7.827 -12.137 1.00 87.50 161 GLU A N 1
ATOM 1261 C CA . GLU A 1 161 ? 14.896 -6.394 -12.101 1.00 87.50 161 GLU A CA 1
ATOM 1262 C C . GLU A 1 161 ? 13.620 -5.551 -12.236 1.00 87.50 161 GLU A C 1
ATOM 1264 O O . GLU A 1 161 ? 13.344 -4.702 -11.386 1.00 87.50 161 GLU A O 1
ATOM 1269 N N . MET A 1 162 ? 12.785 -5.845 -13.237 1.00 86.62 162 MET A N 1
ATOM 1270 C CA . MET A 1 162 ? 11.499 -5.175 -13.460 1.00 86.62 162 MET A CA 1
ATOM 1271 C C . MET A 1 162 ? 10.574 -5.265 -12.240 1.00 86.62 162 MET A C 1
ATOM 1273 O O . MET A 1 162 ? 9.901 -4.290 -11.890 1.00 86.62 162 MET A O 1
ATOM 1277 N N . TYR A 1 163 ? 10.536 -6.423 -11.577 1.00 90.19 163 TYR A N 1
ATOM 1278 C CA . TYR A 1 163 ? 9.784 -6.615 -10.340 1.00 90.19 163 TYR A CA 1
ATOM 1279 C C . TYR A 1 163 ? 10.316 -5.721 -9.212 1.00 90.19 163 TYR A C 1
ATOM 1281 O O . TYR A 1 163 ? 9.533 -5.050 -8.531 1.00 90.19 163 TYR A O 1
ATOM 1289 N N . HIS A 1 164 ? 11.634 -5.681 -9.015 1.00 91.50 164 HIS A N 1
ATOM 1290 C CA . HIS A 1 164 ? 12.247 -4.863 -7.973 1.00 91.50 164 HIS A CA 1
ATOM 1291 C C . HIS A 1 164 ? 12.061 -3.367 -8.209 1.00 91.50 164 HIS A C 1
ATOM 1293 O O . HIS A 1 164 ? 11.735 -2.652 -7.258 1.00 91.50 164 HIS A O 1
ATOM 1299 N N . THR A 1 165 ? 12.184 -2.905 -9.453 1.00 91.50 165 THR A N 1
ATOM 1300 C CA . THR A 1 165 ? 11.877 -1.519 -9.822 1.00 91.50 165 THR A CA 1
ATOM 1301 C C . THR A 1 165 ? 10.428 -1.183 -9.494 1.00 91.50 165 THR A C 1
ATOM 1303 O O . THR A 1 165 ? 10.178 -0.247 -8.741 1.00 91.50 165 THR A O 1
ATOM 1306 N N . PHE A 1 166 ? 9.471 -2.004 -9.936 1.00 92.94 166 PHE A N 1
ATOM 1307 C CA . PHE A 1 166 ? 8.056 -1.753 -9.663 1.00 92.94 166 PHE A CA 1
ATOM 1308 C C . PHE A 1 166 ? 7.737 -1.740 -8.160 1.00 92.94 166 PHE A C 1
ATOM 1310 O O . PHE A 1 166 ? 6.987 -0.894 -7.668 1.00 92.94 166 PHE A O 1
ATOM 1317 N N . ARG A 1 167 ? 8.329 -2.659 -7.393 1.00 94.25 167 ARG A N 1
ATOM 1318 C CA . ARG A 1 167 ? 8.212 -2.682 -5.930 1.00 94.25 167 ARG A CA 1
ATOM 1319 C C . ARG A 1 167 ? 8.719 -1.380 -5.299 1.00 94.25 167 ARG A C 1
ATOM 1321 O O . ARG A 1 167 ? 8.111 -0.889 -4.341 1.00 94.25 167 ARG A O 1
ATOM 1328 N N . ASP A 1 168 ? 9.825 -0.851 -5.805 1.00 95.00 168 ASP A N 1
ATOM 1329 C CA . ASP A 1 168 ? 10.413 0.399 -5.336 1.00 95.00 168 ASP A CA 1
ATOM 1330 C C . ASP A 1 168 ? 9.550 1.610 -5.712 1.00 95.00 168 ASP A C 1
ATOM 1332 O O . ASP A 1 168 ? 9.329 2.471 -4.857 1.00 95.00 168 ASP A O 1
ATOM 1336 N N . ASP A 1 169 ? 8.957 1.617 -6.905 1.00 95.06 169 ASP A N 1
ATOM 1337 C CA . ASP A 1 169 ? 8.021 2.655 -7.344 1.00 95.06 169 ASP A CA 1
ATOM 1338 C C . ASP A 1 169 ? 6.781 2.709 -6.443 1.00 95.06 169 ASP A C 1
ATOM 1340 O O . ASP A 1 169 ? 6.344 3.783 -6.020 1.00 95.06 169 ASP A O 1
ATOM 1344 N N . VAL A 1 170 ? 6.228 1.549 -6.060 1.00 96.44 170 VAL A N 1
ATOM 1345 C CA . VAL A 1 170 ? 5.113 1.494 -5.099 1.00 96.44 170 VAL A CA 1
ATOM 1346 C C . VAL A 1 170 ? 5.518 2.133 -3.766 1.00 96.44 170 VAL A C 1
ATOM 1348 O O . VAL A 1 170 ? 4.741 2.896 -3.183 1.00 96.44 170 VAL A O 1
ATOM 1351 N N . LEU A 1 171 ? 6.725 1.848 -3.268 1.00 97.50 171 LEU A N 1
ATOM 1352 C CA . LEU A 1 171 ? 7.232 2.463 -2.041 1.00 97.50 171 LEU A CA 1
ATOM 1353 C C . LEU A 1 171 ? 7.392 3.979 -2.190 1.00 97.50 171 LEU A C 1
ATOM 1355 O O . LEU A 1 171 ? 6.992 4.707 -1.282 1.00 97.50 171 LEU A O 1
ATOM 1359 N N . GLU A 1 172 ? 7.950 4.453 -3.299 1.00 97.25 172 GLU A N 1
ATOM 1360 C CA . GLU A 1 172 ? 8.149 5.880 -3.558 1.00 97.25 172 GLU A CA 1
ATOM 1361 C C . GLU A 1 172 ? 6.815 6.633 -3.571 1.00 97.25 172 GLU A C 1
ATOM 1363 O O . GLU A 1 172 ? 6.647 7.614 -2.844 1.00 97.25 172 GLU A O 1
ATOM 1368 N N . VAL A 1 173 ? 5.800 6.100 -4.257 1.00 97.38 173 VAL A N 1
ATOM 1369 C CA . VAL A 1 173 ? 4.454 6.693 -4.268 1.00 97.38 173 VAL A CA 1
ATOM 1370 C C . VAL A 1 173 ? 3.848 6.737 -2.857 1.00 97.38 173 VAL A C 1
ATOM 1372 O O . VAL A 1 173 ? 3.245 7.740 -2.457 1.00 97.38 173 VAL A O 1
ATOM 1375 N N . ILE A 1 174 ? 4.018 5.683 -2.051 1.00 97.75 174 ILE A N 1
ATOM 1376 C CA . ILE A 1 174 ? 3.570 5.690 -0.647 1.00 97.75 174 ILE A CA 1
ATOM 1377 C C . ILE A 1 174 ? 4.341 6.728 0.174 1.00 97.75 174 ILE A C 1
ATOM 1379 O O . ILE A 1 174 ? 3.739 7.401 1.016 1.00 97.75 174 ILE A O 1
ATOM 1383 N N . ALA A 1 175 ? 5.650 6.857 -0.037 1.00 98.00 175 ALA A N 1
ATOM 1384 C CA . ALA A 1 175 ? 6.507 7.799 0.669 1.00 98.00 175 ALA A CA 1
ATOM 1385 C C . ALA A 1 175 ? 6.081 9.246 0.387 1.00 98.00 175 ALA A C 1
ATOM 1387 O O . ALA A 1 175 ? 5.829 10.019 1.319 1.00 98.00 175 ALA A O 1
ATOM 1388 N N . ASP A 1 176 ? 5.905 9.576 -0.888 1.00 97.56 176 ASP A N 1
ATOM 1389 C CA . ASP A 1 176 ? 5.595 10.923 -1.350 1.00 97.56 176 ASP A CA 1
ATOM 1390 C C . ASP A 1 176 ? 4.178 11.351 -0.971 1.00 97.56 176 ASP A C 1
ATOM 1392 O O . ASP A 1 176 ? 3.962 12.472 -0.500 1.00 97.56 176 ASP A O 1
ATOM 1396 N N . TYR A 1 177 ? 3.196 10.453 -1.084 1.00 97.75 177 TYR A N 1
ATOM 1397 C CA . TYR A 1 177 ? 1.785 10.809 -0.910 1.00 97.75 177 TYR A CA 1
ATOM 1398 C C . TYR A 1 177 ? 1.154 10.303 0.385 1.00 97.75 177 TYR A C 1
ATOM 1400 O O . TYR A 1 177 ? 0.091 10.791 0.777 1.00 97.75 177 TYR A O 1
ATOM 1408 N N . GLY A 1 178 ? 1.799 9.407 1.131 1.00 96.75 178 GLY A N 1
ATOM 1409 C CA . GLY A 1 178 ? 1.249 8.849 2.369 1.00 96.75 178 GLY A CA 1
ATOM 1410 C C . GLY A 1 178 ? 0.969 9.898 3.451 1.00 96.75 178 GLY A C 1
ATOM 1411 O O . GLY A 1 178 ? 0.038 9.751 4.250 1.00 96.75 178 GLY A O 1
ATOM 1412 N N . HIS A 1 179 ? 1.696 11.020 3.441 1.00 96.25 179 HIS A N 1
ATOM 1413 C CA . HIS A 1 179 ? 1.454 12.151 4.341 1.00 96.25 179 HIS A CA 1
ATOM 1414 C C . HIS A 1 179 ? 0.075 12.817 4.124 1.00 96.25 179 HIS A C 1
ATOM 1416 O O . HIS A 1 179 ? -0.490 13.395 5.062 1.00 96.25 179 HIS A O 1
ATOM 1422 N N . THR A 1 180 ? -0.513 12.693 2.923 1.00 95.69 180 THR A N 1
ATOM 1423 C CA . THR A 1 180 ? -1.829 13.261 2.568 1.00 95.69 180 THR A CA 1
ATOM 1424 C C . THR A 1 180 ? -2.987 12.613 3.334 1.00 95.69 180 THR A C 1
ATOM 1426 O O . THR A 1 180 ? -4.055 13.215 3.488 1.00 95.69 180 THR A O 1
ATOM 1429 N N . LEU A 1 181 ? -2.763 11.433 3.918 1.00 96.50 181 LEU A N 1
ATOM 1430 C CA . LEU A 1 181 ? -3.713 10.709 4.758 1.00 96.50 181 LEU A CA 1
ATOM 1431 C C . LEU A 1 181 ? -3.791 11.310 6.174 1.00 96.50 181 LEU A C 1
ATOM 1433 O O . LEU A 1 181 ? -3.509 10.662 7.179 1.00 96.50 181 LEU A O 1
ATOM 1437 N N . ARG A 1 182 ? -4.202 12.580 6.267 1.00 94.44 182 ARG A N 1
ATOM 1438 C CA . ARG A 1 182 ? -4.152 13.430 7.480 1.00 94.44 182 ARG A CA 1
ATOM 1439 C C . ARG A 1 182 ? -4.945 12.924 8.690 1.00 94.44 182 ARG A C 1
ATOM 1441 O O . ARG A 1 182 ? -4.795 13.464 9.780 1.00 94.44 182 ARG A O 1
ATOM 1448 N N . LYS A 1 183 ? -5.847 11.961 8.496 1.00 93.62 183 LYS A N 1
ATOM 1449 C CA . LYS A 1 183 ? -6.665 11.378 9.572 1.00 93.62 183 LYS A CA 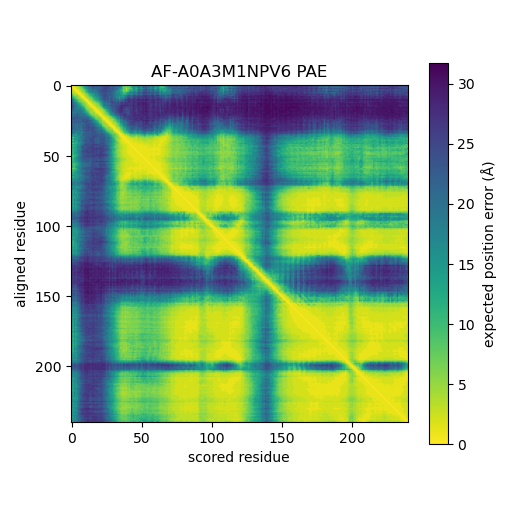1
ATOM 1450 C C . LYS A 1 183 ? -5.996 10.187 10.251 1.00 93.62 183 LYS A C 1
ATOM 1452 O O . LYS A 1 183 ? -6.462 9.793 11.314 1.00 93.62 183 LYS A O 1
ATOM 1457 N N . LEU A 1 184 ? -4.924 9.656 9.661 1.00 96.06 184 LEU A N 1
ATOM 1458 C CA . LEU A 1 184 ? -4.174 8.562 10.253 1.00 96.06 184 LEU A CA 1
ATOM 1459 C C . LEU A 1 184 ? -3.400 9.036 11.480 1.00 96.06 184 LEU A C 1
ATOM 1461 O O . LEU A 1 184 ? -2.715 10.061 11.443 1.00 96.06 184 LEU A O 1
ATOM 1465 N N . ALA A 1 185 ? -3.484 8.265 12.558 1.00 97.19 185 ALA A N 1
ATOM 1466 C CA . ALA A 1 185 ? -2.648 8.472 13.724 1.00 97.19 185 ALA A CA 1
ATOM 1467 C C . ALA A 1 185 ? -1.179 8.142 13.393 1.00 97.19 185 ALA A C 1
ATOM 1469 O O . ALA A 1 185 ? -0.913 7.275 12.561 1.00 97.19 185 ALA A O 1
ATOM 1470 N N . PRO A 1 186 ? -0.197 8.749 14.083 1.00 98.31 186 PRO A N 1
ATOM 1471 C CA . PRO A 1 186 ? 1.222 8.492 13.817 1.00 98.31 186 PRO A CA 1
ATOM 1472 C C . PRO A 1 186 ? 1.638 7.014 13.956 1.00 98.31 186 PRO A C 1
ATOM 1474 O O . PRO A 1 186 ? 2.613 6.587 13.341 1.00 98.31 186 PRO A O 1
ATOM 1477 N N . THR A 1 187 ? 0.920 6.237 14.772 1.00 97.94 187 THR A N 1
ATOM 1478 C CA . THR A 1 187 ? 1.160 4.803 15.006 1.00 97.94 187 THR A CA 1
ATOM 1479 C C . THR A 1 187 ? 0.445 3.883 14.017 1.00 97.94 187 THR A C 1
ATOM 1481 O O . THR A 1 187 ? 0.703 2.683 14.031 1.00 97.94 187 THR A O 1
ATOM 1484 N N . GLU A 1 188 ? -0.475 4.409 13.208 1.00 98.00 188 GLU A N 1
ATOM 1485 C CA . GLU A 1 188 ? -1.180 3.643 12.180 1.00 98.00 188 GLU A CA 1
ATOM 1486 C C . GLU A 1 188 ? -0.305 3.466 10.931 1.00 98.00 188 GLU A C 1
ATOM 1488 O O . GLU A 1 188 ? 0.650 4.214 10.706 1.00 98.00 188 GLU A O 1
ATOM 1493 N N . TYR A 1 189 ? -0.629 2.465 10.118 1.00 98.31 189 TYR A N 1
ATOM 1494 C CA . TYR A 1 189 ? 0.105 2.099 8.913 1.00 98.31 189 TYR A CA 1
ATOM 1495 C C . TYR A 1 189 ? -0.596 2.586 7.645 1.00 98.31 189 TYR A C 1
ATOM 1497 O O . TYR A 1 189 ? -1.818 2.700 7.582 1.00 98.31 189 TYR A O 1
ATOM 1505 N N . VAL A 1 190 ? 0.195 2.837 6.613 1.00 98.44 190 VAL A N 1
ATOM 1506 C CA . VAL A 1 190 ? -0.253 2.852 5.222 1.00 98.44 190 VAL A CA 1
ATOM 1507 C C . VAL A 1 190 ? 0.288 1.577 4.604 1.00 98.44 190 VAL A C 1
ATOM 1509 O O . VAL A 1 190 ? 1.501 1.367 4.622 1.00 98.44 190 VAL A O 1
ATOM 1512 N N . ALA A 1 191 ? -0.599 0.711 4.130 1.00 98.19 191 ALA A N 1
ATOM 1513 C CA . ALA A 1 191 ? -0.236 -0.563 3.536 1.00 98.19 191 ALA A CA 1
ATOM 1514 C C . ALA A 1 191 ? -0.834 -0.690 2.136 1.00 98.19 191 ALA A C 1
ATOM 1516 O O . ALA A 1 191 ? -1.995 -0.338 1.932 1.00 98.19 191 ALA A O 1
ATOM 1517 N N . VAL A 1 192 ? -0.053 -1.207 1.194 1.00 98.31 192 VAL A N 1
ATOM 1518 C CA . VAL A 1 192 ? -0.490 -1.499 -0.173 1.00 98.31 192 VAL A CA 1
ATOM 1519 C C . VAL A 1 192 ? -0.206 -2.969 -0.443 1.00 98.31 192 VAL A C 1
ATOM 1521 O O . VAL A 1 192 ? 0.940 -3.407 -0.365 1.00 98.31 192 VAL A O 1
ATOM 1524 N N . SER A 1 193 ? -1.268 -3.729 -0.692 1.00 97.88 193 SER A N 1
ATOM 1525 C CA . SER A 1 193 ? -1.214 -5.112 -1.153 1.00 97.88 193 SER A CA 1
ATOM 1526 C C . SER A 1 193 ? -1.316 -5.100 -2.665 1.00 97.88 193 SER A C 1
ATOM 1528 O O . SER A 1 193 ? -2.265 -4.527 -3.206 1.00 97.88 193 SER A O 1
ATOM 1530 N N . VAL A 1 194 ? -0.351 -5.723 -3.322 1.00 96.31 194 VAL A N 1
ATOM 1531 C CA . VAL A 1 194 ? -0.279 -5.802 -4.772 1.00 96.31 194 VAL A CA 1
ATOM 1532 C C . VAL A 1 194 ? -0.346 -7.258 -5.183 1.00 96.31 194 VAL A C 1
ATOM 1534 O O . VAL A 1 194 ? 0.531 -8.038 -4.823 1.00 96.31 194 VAL A O 1
ATOM 1537 N N . ASP A 1 195 ? -1.380 -7.604 -5.938 1.00 94.75 195 ASP A N 1
ATOM 1538 C CA . ASP A 1 195 ? -1.506 -8.909 -6.577 1.00 94.75 195 ASP A CA 1
ATOM 1539 C C . ASP A 1 195 ? -0.973 -8.810 -8.009 1.00 94.75 195 ASP A C 1
ATOM 1541 O O . ASP A 1 195 ? -1.450 -7.993 -8.800 1.00 94.75 195 ASP A O 1
ATOM 1545 N N . LEU A 1 196 ? 0.020 -9.636 -8.332 1.00 90.94 196 LEU A N 1
ATOM 1546 C CA . LEU A 1 196 ? 0.667 -9.678 -9.636 1.00 90.94 196 LEU A CA 1
ATOM 1547 C C . LEU A 1 196 ? 0.004 -10.734 -10.528 1.00 90.94 196 LEU A C 1
ATOM 1549 O O . LEU A 1 196 ? -0.045 -11.926 -10.216 1.00 90.94 196 LEU A O 1
ATOM 1553 N N . SER A 1 197 ? -0.487 -10.280 -11.674 1.00 84.56 197 SER A N 1
ATOM 1554 C CA . SER A 1 197 ? -1.065 -11.089 -12.742 1.00 84.56 197 SER A CA 1
ATOM 1555 C C . SER A 1 197 ? -0.009 -11.289 -13.834 1.00 84.56 197 SER A C 1
ATOM 1557 O O . SER A 1 197 ? 0.360 -10.340 -14.525 1.00 84.56 197 SER A O 1
ATOM 1559 N N . GLY A 1 198 ? 0.491 -12.509 -14.029 1.00 72.31 198 GLY A N 1
ATOM 1560 C CA . GLY A 1 198 ? 1.541 -12.766 -15.021 1.00 72.31 198 GLY A CA 1
ATOM 1561 C C . GLY A 1 198 ? 1.590 -14.214 -15.514 1.00 72.31 198 GLY A C 1
ATOM 1562 O O . GLY A 1 198 ? 1.095 -15.121 -14.832 1.00 72.31 198 GLY A O 1
ATOM 1563 N N . PRO A 1 199 ? 2.141 -14.448 -16.720 1.00 55.38 199 PRO A N 1
ATOM 1564 C CA . PRO A 1 199 ? 2.209 -15.770 -17.310 1.00 55.38 199 PRO A CA 1
ATOM 1565 C C . PRO A 1 199 ? 3.334 -16.570 -16.645 1.00 55.38 199 PRO A C 1
ATOM 1567 O O . PRO A 1 199 ? 4.483 -16.474 -17.038 1.00 55.38 199 PRO A O 1
ATOM 1570 N N . LEU A 1 200 ? 2.935 -17.419 -15.698 1.00 54.16 200 LEU A N 1
ATOM 1571 C CA . LEU A 1 200 ? 3.601 -18.631 -15.200 1.00 54.16 200 LEU A CA 1
ATOM 1572 C C . LEU A 1 200 ? 4.115 -18.571 -13.745 1.00 54.16 200 LEU A C 1
ATOM 1574 O O . LEU A 1 200 ? 4.978 -17.772 -13.398 1.00 54.16 200 LEU A O 1
ATOM 1578 N N . PRO A 1 201 ? 3.639 -19.486 -12.877 1.00 52.34 201 PRO A N 1
ATOM 1579 C CA . PRO A 1 201 ? 4.289 -19.760 -11.602 1.00 52.34 201 PRO A CA 1
ATOM 1580 C C . PRO A 1 201 ? 5.646 -20.446 -11.835 1.00 52.34 201 PRO A C 1
ATOM 1582 O O . PRO A 1 201 ? 5.688 -21.489 -12.483 1.00 52.34 201 PRO A O 1
ATOM 1585 N N . GLY A 1 202 ? 6.728 -19.899 -11.266 1.00 59.44 202 GLY A N 1
ATOM 1586 C CA . GLY A 1 202 ? 8.051 -20.547 -11.244 1.00 59.44 202 GLY A CA 1
ATOM 1587 C C . GLY A 1 202 ? 9.260 -19.671 -11.594 1.00 59.44 202 GLY A C 1
ATOM 1588 O O . GLY A 1 202 ? 10.368 -20.099 -11.307 1.00 59.44 202 GLY A O 1
ATOM 1589 N N . GLN A 1 203 ? 9.072 -18.465 -12.141 1.00 66.75 203 GLN A N 1
ATOM 1590 C CA . GLN A 1 203 ? 10.152 -17.594 -12.656 1.00 66.75 203 GLN A CA 1
ATOM 1591 C C . GLN A 1 203 ? 10.693 -16.571 -11.634 1.00 66.75 203 GLN A C 1
ATOM 1593 O O . GLN A 1 203 ? 10.884 -15.407 -11.960 1.00 66.75 203 GLN A O 1
ATOM 1598 N N . GLY A 1 204 ? 10.851 -16.944 -10.361 1.00 75.00 204 GLY A N 1
ATOM 1599 C CA . GLY A 1 204 ? 11.434 -16.049 -9.341 1.00 75.00 204 GLY A CA 1
ATOM 1600 C C . GLY A 1 204 ? 10.570 -14.855 -8.888 1.00 75.00 204 GLY A C 1
ATOM 1601 O O . GLY A 1 204 ? 10.787 -14.342 -7.795 1.00 75.00 204 GLY A O 1
ATOM 1602 N N . VAL A 1 205 ? 9.539 -14.459 -9.641 1.00 84.56 205 VAL A N 1
ATOM 1603 C CA . VAL A 1 205 ? 8.613 -13.379 -9.259 1.00 84.56 205 VAL A CA 1
ATOM 1604 C C . VAL A 1 205 ? 7.491 -13.919 -8.352 1.00 84.56 205 VAL A C 1
ATOM 1606 O O . VAL A 1 205 ? 6.849 -14.922 -8.696 1.00 84.56 205 VAL A O 1
ATOM 1609 N N . PRO A 1 206 ? 7.215 -13.290 -7.190 1.00 89.81 206 PRO A N 1
ATOM 1610 C CA . PRO A 1 206 ? 6.135 -13.714 -6.300 1.00 89.81 206 PRO A CA 1
ATOM 1611 C C . PRO A 1 206 ? 4.750 -13.446 -6.906 1.00 89.81 206 PRO A C 1
ATOM 1613 O O . PRO A 1 206 ? 4.596 -12.677 -7.853 1.00 89.81 206 PRO A O 1
ATOM 1616 N N . ARG A 1 207 ? 3.697 -14.051 -6.337 1.00 91.06 207 ARG A N 1
ATOM 1617 C CA . ARG A 1 207 ? 2.316 -13.783 -6.790 1.00 91.06 207 ARG A CA 1
ATOM 1618 C C . ARG A 1 207 ? 1.835 -12.409 -6.365 1.00 91.06 207 ARG A C 1
ATOM 1620 O O . ARG A 1 207 ? 0.881 -11.890 -6.931 1.00 91.06 207 ARG A O 1
ATOM 1627 N N . GLY A 1 208 ? 2.450 -11.852 -5.339 1.00 93.38 208 GLY A N 1
ATOM 1628 C CA . GLY A 1 208 ? 2.149 -10.527 -4.862 1.00 93.38 208 GLY A CA 1
ATOM 1629 C C . GLY A 1 208 ? 3.054 -10.136 -3.716 1.00 93.38 208 GLY A C 1
ATOM 1630 O O . GLY A 1 208 ? 3.872 -10.919 -3.222 1.00 93.38 208 GLY A O 1
ATOM 1631 N N . PHE A 1 209 ? 2.894 -8.898 -3.284 1.00 96.31 209 PHE A N 1
ATOM 1632 C CA . PHE A 1 209 ? 3.599 -8.388 -2.126 1.00 96.31 209 PHE A CA 1
ATOM 1633 C C . PHE A 1 209 ? 2.751 -7.384 -1.358 1.00 96.31 209 PHE A C 1
ATOM 1635 O O . PHE A 1 209 ? 1.864 -6.715 -1.883 1.00 96.31 209 PHE A O 1
ATOM 1642 N N . LEU A 1 210 ? 3.053 -7.273 -0.073 1.00 97.94 210 LEU A N 1
ATOM 1643 C CA . LEU A 1 210 ? 2.529 -6.268 0.829 1.00 97.94 210 LEU A CA 1
ATOM 1644 C C . LEU A 1 210 ? 3.675 -5.347 1.224 1.00 97.94 210 LEU A C 1
ATOM 1646 O O . LEU A 1 210 ? 4.660 -5.791 1.814 1.00 97.94 210 LEU A O 1
ATOM 1650 N N . VAL A 1 211 ? 3.513 -4.057 0.957 1.00 98.06 211 VAL A N 1
ATOM 1651 C CA . VAL A 1 211 ? 4.385 -3.009 1.485 1.00 98.06 211 VAL A CA 1
ATOM 1652 C C . VAL A 1 211 ? 3.630 -2.230 2.551 1.00 98.06 211 VAL A C 1
ATOM 1654 O O . VAL A 1 211 ? 2.460 -1.890 2.373 1.00 98.06 211 VAL A O 1
ATOM 1657 N N . SER A 1 212 ? 4.265 -1.962 3.691 1.00 98.12 212 SER A N 1
ATOM 1658 C CA . SER A 1 212 ? 3.637 -1.184 4.759 1.00 98.12 212 SER A CA 1
ATOM 1659 C C . SER A 1 212 ? 4.609 -0.279 5.506 1.00 98.12 212 SER A C 1
ATOM 1661 O O . SER A 1 212 ? 5.710 -0.677 5.890 1.00 98.12 212 SER A O 1
ATOM 1663 N N . ALA A 1 213 ? 4.168 0.951 5.753 1.00 98.25 213 ALA A N 1
ATOM 1664 C CA . ALA A 1 213 ? 4.940 1.988 6.421 1.00 98.25 213 ALA A CA 1
ATOM 1665 C C . ALA A 1 213 ? 4.108 2.648 7.522 1.00 98.25 213 ALA A C 1
ATOM 1667 O O . ALA A 1 213 ? 2.919 2.914 7.344 1.00 98.25 213 ALA A O 1
ATOM 1668 N N . GLN A 1 214 ? 4.718 2.952 8.668 1.00 98.50 214 GLN A N 1
ATOM 1669 C CA . GLN A 1 214 ? 4.027 3.713 9.711 1.00 98.50 214 GLN A CA 1
ATOM 1670 C C . GLN A 1 214 ? 3.880 5.176 9.304 1.00 98.50 214 GLN A C 1
ATOM 1672 O O . GLN A 1 214 ? 4.838 5.803 8.844 1.00 98.50 214 GLN A O 1
ATOM 1677 N N . LYS A 1 215 ? 2.713 5.760 9.583 1.00 98.50 215 LYS A N 1
ATOM 1678 C CA . LYS A 1 215 ? 2.397 7.150 9.247 1.00 98.50 215 LYS A CA 1
ATOM 1679 C C . LYS A 1 215 ? 3.430 8.138 9.784 1.00 98.50 215 LYS A C 1
ATOM 1681 O O . LYS A 1 215 ? 3.813 9.061 9.074 1.00 98.50 215 LYS A O 1
ATOM 1686 N N . ARG A 1 216 ? 3.936 7.926 11.006 1.00 98.56 216 ARG A N 1
ATOM 1687 C CA . ARG A 1 216 ? 4.982 8.782 11.594 1.00 98.56 216 ARG A CA 1
ATOM 1688 C C . ARG A 1 216 ? 6.281 8.820 10.791 1.00 98.56 216 ARG A C 1
ATOM 1690 O O . ARG A 1 216 ? 6.952 9.845 10.818 1.00 98.56 216 ARG A O 1
ATOM 1697 N N . GLU A 1 217 ? 6.659 7.728 10.130 1.00 98.56 217 GLU A N 1
ATOM 1698 C CA . GLU A 1 217 ? 7.893 7.674 9.341 1.00 98.56 217 GLU A CA 1
ATOM 1699 C C . GLU A 1 217 ? 7.672 8.330 7.972 1.00 98.56 217 GLU A C 1
ATOM 1701 O O . GLU A 1 217 ? 8.497 9.140 7.559 1.00 98.56 217 GLU A O 1
ATOM 1706 N N . LEU A 1 218 ? 6.503 8.116 7.353 1.00 98.44 218 LEU A N 1
ATOM 1707 C CA . LEU A 1 218 ? 6.084 8.834 6.138 1.00 98.44 218 LEU A CA 1
ATOM 1708 C C . LEU A 1 218 ? 6.057 10.354 6.356 1.00 98.44 218 LEU A C 1
ATOM 1710 O O . LEU A 1 218 ? 6.554 11.119 5.539 1.00 98.44 218 LEU A O 1
ATOM 1714 N N . ASP A 1 219 ? 5.557 10.797 7.510 1.00 98.44 219 ASP A N 1
ATOM 1715 C CA . ASP A 1 219 ? 5.531 12.216 7.873 1.00 98.44 219 ASP A CA 1
ATOM 1716 C C . ASP A 1 219 ? 6.919 12.806 8.142 1.00 98.44 219 ASP A C 1
ATOM 1718 O O . ASP A 1 219 ? 7.130 14.004 7.960 1.00 98.44 219 ASP A O 1
ATOM 1722 N N . LYS A 1 220 ? 7.874 12.005 8.627 1.00 98.50 220 LYS A N 1
ATOM 1723 C CA . LYS A 1 220 ? 9.270 12.447 8.758 1.00 98.50 220 LYS A CA 1
ATOM 1724 C C . LYS A 1 220 ? 9.919 12.569 7.382 1.00 98.50 220 LYS A C 1
ATOM 1726 O O . LYS A 1 220 ? 10.570 13.580 7.131 1.00 98.50 220 LYS A O 1
ATOM 1731 N N . TYR A 1 221 ? 9.709 11.585 6.508 1.00 98.50 221 TYR A N 1
ATOM 1732 C CA . TYR A 1 221 ? 10.187 11.612 5.127 1.00 98.50 221 TYR A CA 1
ATOM 1733 C C . TYR A 1 221 ? 9.657 12.841 4.378 1.00 98.50 221 TYR A C 1
ATOM 1735 O O . TYR A 1 221 ? 10.450 13.632 3.878 1.00 98.50 221 TYR A O 1
ATOM 1743 N N . SER A 1 222 ? 8.349 13.116 4.438 1.00 98.00 222 SER A N 1
ATOM 1744 C CA . SER A 1 222 ? 7.750 14.277 3.760 1.00 98.00 222 SER A CA 1
ATOM 1745 C C . SER A 1 222 ? 8.249 15.632 4.286 1.00 98.00 222 SER A C 1
ATOM 1747 O O . SER A 1 222 ? 8.062 16.660 3.641 1.00 98.00 222 SER A O 1
ATOM 1749 N N . ARG A 1 223 ? 8.846 15.665 5.485 1.00 98.06 223 ARG A N 1
ATOM 1750 C CA . ARG A 1 223 ? 9.495 16.852 6.071 1.00 98.06 223 ARG A CA 1
ATOM 1751 C C . ARG A 1 223 ? 11.005 16.905 5.810 1.00 98.06 223 ARG A C 1
ATOM 1753 O O . ARG A 1 223 ? 11.675 17.756 6.389 1.00 98.06 223 ARG A O 1
ATOM 1760 N N . GLY A 1 224 ? 11.552 15.982 5.019 1.00 98.19 224 GLY A N 1
ATOM 1761 C CA . GLY A 1 224 ? 12.990 15.857 4.762 1.00 98.19 224 GLY A CA 1
ATOM 1762 C C . GLY A 1 224 ? 13.806 15.382 5.970 1.00 98.19 224 GLY A C 1
ATOM 1763 O O . GLY A 1 224 ? 15.020 15.543 5.993 1.00 98.19 224 GLY A O 1
ATOM 1764 N N . GLN A 1 225 ? 13.158 14.822 6.999 1.00 98.50 225 GLN A N 1
ATOM 1765 C CA . GLN A 1 225 ? 13.826 14.309 8.206 1.00 98.50 225 GLN A CA 1
ATOM 1766 C C . GLN A 1 225 ? 14.316 12.863 8.044 1.00 98.50 225 GLN A C 1
ATOM 1768 O O . GLN A 1 225 ? 15.051 12.367 8.896 1.00 98.50 225 GLN A O 1
ATOM 1773 N N . LEU A 1 226 ? 13.868 12.180 6.990 1.00 98.06 226 LEU A N 1
ATOM 1774 C CA . LEU A 1 226 ? 14.338 10.865 6.566 1.00 98.06 226 LEU A CA 1
ATOM 1775 C C . LEU A 1 226 ? 14.595 10.909 5.064 1.00 98.06 226 LEU A C 1
ATOM 1777 O O . LEU A 1 226 ? 13.808 11.501 4.328 1.00 98.06 226 LEU A O 1
ATOM 1781 N N . THR A 1 227 ? 15.660 10.255 4.615 1.00 98.31 227 THR A N 1
ATOM 1782 C CA . THR A 1 227 ? 15.860 9.967 3.190 1.00 98.31 227 THR A CA 1
ATOM 1783 C C . THR A 1 227 ? 15.026 8.757 2.765 1.00 98.31 227 THR A C 1
ATOM 1785 O O . THR A 1 227 ? 14.588 7.974 3.612 1.00 98.31 227 THR A O 1
ATOM 1788 N N . LEU A 1 228 ? 14.835 8.558 1.456 1.00 97.44 228 LEU A N 1
ATOM 1789 C CA . LEU A 1 228 ? 14.127 7.380 0.939 1.00 97.44 228 LEU A CA 1
ATOM 1790 C C . LEU A 1 228 ? 14.818 6.070 1.359 1.00 97.44 228 LEU A C 1
ATOM 1792 O O . LEU A 1 228 ? 14.151 5.127 1.774 1.00 97.44 228 LEU A O 1
ATOM 1796 N N . ALA A 1 229 ? 16.155 6.039 1.353 1.00 97.62 229 ALA A N 1
ATOM 1797 C CA . ALA A 1 229 ? 16.931 4.893 1.828 1.00 97.62 229 ALA A CA 1
ATOM 1798 C C . ALA A 1 229 ? 16.672 4.594 3.317 1.00 97.62 229 ALA A C 1
ATOM 1800 O O . ALA A 1 229 ? 16.379 3.462 3.683 1.00 97.62 229 ALA A O 1
ATOM 1801 N N . GLN A 1 230 ? 16.679 5.622 4.175 1.00 98.12 230 GLN A N 1
ATOM 1802 C CA . GLN A 1 230 ? 16.374 5.454 5.602 1.00 98.12 230 GLN A CA 1
ATOM 1803 C C . GLN A 1 230 ? 14.917 5.058 5.859 1.00 98.12 230 GLN A C 1
ATOM 1805 O O . GLN A 1 230 ? 14.619 4.410 6.865 1.00 98.12 230 GLN A O 1
ATOM 1810 N N . LEU A 1 231 ? 13.993 5.492 4.997 1.00 97.88 231 LEU A N 1
ATOM 1811 C CA . LEU A 1 231 ? 12.603 5.063 5.054 1.00 97.88 231 LEU A CA 1
ATOM 1812 C C . LEU A 1 231 ? 12.486 3.586 4.671 1.00 97.88 231 LEU A C 1
ATOM 1814 O O . LEU A 1 231 ? 11.807 2.853 5.384 1.00 97.88 231 LEU A O 1
ATOM 1818 N N . ARG A 1 232 ? 13.179 3.139 3.615 1.00 97.38 232 ARG A N 1
ATOM 1819 C CA . ARG A 1 232 ? 13.188 1.742 3.153 1.00 97.38 232 ARG A CA 1
ATOM 1820 C C . ARG A 1 232 ? 13.541 0.768 4.284 1.00 97.38 232 ARG A C 1
ATOM 1822 O O . ARG A 1 232 ? 12.826 -0.210 4.466 1.00 97.38 232 ARG A O 1
ATOM 1829 N N . ASP A 1 233 ? 14.523 1.101 5.124 1.00 97.69 233 ASP A N 1
ATOM 1830 C CA . ASP A 1 233 ? 14.914 0.297 6.300 1.00 97.69 233 ASP A CA 1
ATOM 1831 C C . ASP A 1 233 ? 13.829 0.193 7.390 1.00 97.69 233 ASP A C 1
ATOM 1833 O O . ASP A 1 233 ? 13.898 -0.648 8.290 1.00 97.69 233 ASP A O 1
ATOM 1837 N N . LYS A 1 234 ? 12.833 1.083 7.363 1.00 97.75 234 LYS A N 1
ATOM 1838 C CA . LYS A 1 234 ? 11.724 1.140 8.330 1.00 97.75 234 LYS A CA 1
ATOM 1839 C C . LYS A 1 234 ? 10.424 0.559 7.786 1.00 97.75 234 LYS A C 1
ATOM 1841 O O . LYS A 1 234 ? 9.447 0.469 8.535 1.00 97.75 234 LYS A O 1
ATOM 1846 N N . VAL A 1 235 ? 10.391 0.215 6.505 1.00 97.25 235 VAL A N 1
ATOM 1847 C CA . VAL A 1 235 ? 9.222 -0.336 5.827 1.00 97.25 235 VAL A CA 1
ATOM 1848 C C . VAL A 1 235 ? 9.245 -1.854 5.923 1.00 97.25 235 VAL A C 1
ATOM 1850 O O . VAL A 1 235 ? 10.290 -2.490 5.822 1.00 97.25 235 VAL A O 1
ATOM 1853 N N . SER A 1 236 ? 8.072 -2.447 6.130 1.00 97.38 236 SER A N 1
ATOM 1854 C CA . SER A 1 236 ? 7.908 -3.895 6.065 1.00 97.38 236 SER A CA 1
ATOM 1855 C C . SER A 1 236 ? 7.458 -4.287 4.666 1.00 97.38 236 SER A C 1
ATOM 1857 O O . SER A 1 236 ? 6.442 -3.787 4.181 1.00 97.38 236 SER A O 1
ATOM 1859 N N . PHE A 1 237 ? 8.212 -5.198 4.057 1.00 96.31 237 PHE A N 1
ATOM 1860 C CA . PHE A 1 237 ? 7.857 -5.880 2.821 1.00 96.31 237 PHE A CA 1
ATOM 1861 C C . PHE A 1 237 ? 7.607 -7.357 3.102 1.00 96.31 237 PHE A C 1
ATOM 1863 O O . PHE A 1 237 ? 8.364 -7.983 3.847 1.00 96.31 237 PHE A O 1
ATOM 1870 N N . GLN A 1 238 ? 6.548 -7.903 2.515 1.00 96.94 238 GLN A N 1
ATOM 1871 C CA . GLN A 1 238 ? 6.207 -9.315 2.616 1.00 96.94 238 GLN A CA 1
ATOM 1872 C C . GLN A 1 238 ? 5.691 -9.825 1.272 1.00 96.94 238 GLN A C 1
ATOM 1874 O O . GLN A 1 238 ? 4.665 -9.354 0.797 1.00 96.94 238 GLN A O 1
ATOM 1879 N N . GLU A 1 239 ? 6.370 -10.811 0.703 1.00 94.56 239 GLU A N 1
ATOM 1880 C CA . GLU A 1 239 ? 5.979 -11.495 -0.535 1.00 94.56 239 GLU A CA 1
ATOM 1881 C C . GLU A 1 239 ? 5.086 -12.707 -0.224 1.00 94.56 239 GLU A C 1
ATOM 1883 O O . GLU A 1 239 ? 5.164 -13.270 0.879 1.00 94.56 239 GLU A O 1
ATOM 1888 N N . TYR A 1 240 ? 4.213 -13.086 -1.162 1.00 91.75 240 TYR A N 1
ATOM 1889 C CA . TYR A 1 240 ? 3.292 -14.221 -1.022 1.00 91.75 240 TYR A CA 1
ATOM 1890 C C . TYR A 1 240 ? 2.933 -14.901 -2.351 1.00 91.75 240 TYR A C 1
ATOM 1892 O O . TYR A 1 240 ? 3.214 -14.336 -3.433 1.00 91.75 240 TYR A O 1
#

Sequence (240 aa):
TVVVDLGRRGLGEFWPLAVSTEGKGYRRANRRETANTLEVTALRRDIIDYRKGKLTDAQFRKRISFHEKGEDKITSRNMAVMAKILDTALGQEHHQAFSSDGETRGTYLKGLGALFFMHASLQGQYSVLPLFSQLHRTKSGHAAVVRAGEAEEESEADLEEMYHTFRDDVLEVIADYGHTLRKLAPTEYVAVSVDLSGPLPGQGVPRGFLVSAQKRELDKYSRGQLTLAQLRDKVSFQEY

Solvent-accessible surface area (backbone atoms only — not comparable to full-atom values): 14320 Å² total; per-residue (Å²): 112,72,79,74,90,75,80,83,80,82,84,85,89,90,84,84,93,77,92,78,91,76,94,70,91,74,76,74,75,82,73,75,70,70,66,68,45,72,45,52,44,48,56,65,66,57,55,51,35,37,77,70,64,76,35,54,70,72,60,44,57,74,58,46,48,80,44,81,39,76,67,54,66,68,60,54,49,44,33,53,50,52,22,50,46,52,39,60,72,40,13,64,92,73,35,80,40,54,17,43,68,61,80,41,47,52,48,77,42,89,86,53,25,41,41,32,43,37,42,28,29,59,42,61,83,69,66,59,64,62,90,80,61,70,88,54,77,42,98,80,77,53,77,64,81,74,63,70,67,67,63,48,54,57,52,41,52,53,51,50,50,47,49,52,52,49,55,48,50,55,49,49,54,46,40,74,51,49,53,70,48,74,84,56,51,56,84,13,30,46,32,43,36,37,42,49,47,67,98,66,94,82,66,87,64,64,51,24,39,36,43,36,35,42,40,47,57,26,47,32,34,70,68,68,74,37,52,72,69,66,45,55,77,66,39,49,76,46,76,83

Nearest PDB structures (foldseek):
  9jx6-assembly2_D  TM=3.277E-01  e=2.769E+00  Acinetobacter baumannii
  3vqx-assembly1_B  TM=4.342E-01  e=9.966E+00  Methanosarcina mazei
  1j5w-assembly1_A  TM=2.242E-01  e=9.376E+00  Thermotoga maritima

Radius of gyration: 24.55 Å; Cα contacts (8 Å, |Δi|>4): 320; chains: 1; bounding box: 67×43×69 Å